Protein AF-V9IK84-F1 (afdb_monomer)

Foldseek 3Di:
DLLCPPVPPDPDNLLVVLSLALVLLLVLLLLLQDFFCVQDPCPVSVCLVPDSVNSVVSNVVRDSQADDQDSCSSPHQAHFDWWAAKDWDWDADPVQDIDTDIDGLIDDLAVVDADPVPRDGHHVQVSRAFDQPDADPVRRGHRPSRHDDPPTGHRFCWDFDWDADPVRGTFKGKFKGATVLGNSLRVQLCSCVVPVVDPSQCSQADWDWDDSNPPQAIETEPPHDPVSVVSCVSNPGHYDYDDDLHMWMWMWGADPNDIDTDTHPSDDDDDDDD

Radius of gyration: 19.02 Å; Cα contacts (8 Å, |Δi|>4): 518; chains: 1; bounding box: 49×42×52 Å

InterPro domains:
  IPR000101 Gamma-glutamyltranspeptidase [PTHR11686] (2-274)
  IPR029055 Nucleophile aminohydrolases, N-terminal [SSF56235] (12-274)
  IPR043137 Gamma-glutamyltranspeptidase, small subunit, C-terminal domain [G3DSA:3.60.20.40] (80-274)
  IPR043138 Gamma-glutamyltranspeptidase, large subunit [G3DSA:1.10.246.130] (1-77)
  IPR055262 Gamma-glutamyltranspeptidase, conserved site [PS00462] (86-110)

Sequence (274 aa):
MNVLNGIIPNKDNKITWQNIIETFKWAYAKRTKLADPDFTNITQVFNNLTSVDYANMIRKKIKINETSNDPTYYGAITVPPDDSGTSHVSVLAPDGSAVSVTSTINQVFGAMIRSESTGIIFNDEMDDFSSPNITNAFGVPPSPANFIKPGKRPLSSMSPTIVVDEDEHVRLVIGAAGGTKITTSIATAMILNLWSGYDIKQAVDVPRIHHQLLPMIVQYEQGFSTDILNYLSNIGHNITAYTGIGSAITAISKQNGQIFASSDFRREGKTAGF

Solvent-accessible surface area (backbone atoms only — not comparable to full-atom values): 15322 Å² total; per-residue (Å²): 108,72,60,46,63,91,62,52,71,36,96,50,62,56,53,33,52,46,53,52,48,52,47,33,27,44,48,38,25,49,53,30,64,47,44,39,66,94,83,35,91,41,63,69,60,51,53,43,72,74,30,68,68,48,22,51,56,50,47,76,67,62,55,87,73,47,61,82,84,52,58,56,82,50,59,26,78,39,36,60,54,81,52,42,36,49,43,47,50,51,48,76,46,97,91,59,54,71,45,48,47,61,52,66,35,23,43,86,64,24,58,74,42,61,43,87,88,79,62,50,69,38,52,38,52,76,61,28,28,17,45,95,88,51,56,49,102,81,74,42,40,34,14,75,61,30,45,80,54,93,93,60,60,57,57,75,46,78,56,53,36,76,42,57,50,97,86,66,46,68,35,34,28,32,24,32,13,33,18,61,46,17,53,54,50,49,50,51,26,47,46,31,33,76,56,61,76,34,53,60,53,58,28,58,65,52,59,52,72,44,42,64,41,72,67,70,40,41,36,29,34,80,85,45,60,62,73,45,52,52,50,45,43,74,25,61,46,45,75,43,81,54,89,72,82,62,51,33,45,25,33,36,34,46,56,97,93,41,79,48,71,33,47,27,84,77,42,96,71,76,74,86,87,133

Structure (mmCIF, N/CA/C/O backbone):
data_AF-V9IK84-F1
#
_entry.id   AF-V9IK84-F1
#
loop_
_atom_site.group_PDB
_atom_site.id
_atom_site.type_symbol
_atom_site.label_atom_id
_atom_site.label_alt_id
_atom_site.label_comp_id
_atom_site.label_asym_id
_atom_site.label_entity_id
_atom_site.label_seq_id
_atom_site.pdbx_PDB_ins_code
_atom_site.Cartn_x
_atom_site.Cartn_y
_atom_site.Cartn_z
_atom_site.occupancy
_atom_site.B_iso_or_equiv
_atom_site.auth_seq_id
_atom_site.auth_comp_id
_atom_site.auth_asym_id
_atom_site.auth_atom_id
_atom_site.pdbx_PDB_model_num
ATOM 1 N N . MET A 1 1 ? 3.696 -1.862 8.917 1.00 93.62 1 MET A N 1
ATOM 2 C CA . MET A 1 1 ? 3.280 -2.244 10.286 1.00 93.62 1 MET A CA 1
ATOM 3 C C . MET A 1 1 ? 4.469 -2.553 11.195 1.00 93.62 1 MET A C 1
ATOM 5 O O . MET A 1 1 ? 4.698 -1.762 12.096 1.00 93.62 1 MET A O 1
ATOM 9 N N . ASN A 1 2 ? 5.286 -3.589 10.945 1.00 95.06 2 ASN A N 1
ATOM 10 C CA . ASN A 1 2 ? 6.400 -3.979 11.840 1.00 95.06 2 ASN A CA 1
ATOM 11 C C . ASN A 1 2 ? 7.323 -2.825 12.268 1.00 95.06 2 ASN A C 1
ATOM 13 O O . ASN A 1 2 ? 7.548 -2.636 13.456 1.00 95.06 2 ASN A O 1
ATOM 17 N N . VAL A 1 3 ? 7.802 -1.994 11.336 1.00 97.38 3 VAL A N 1
ATOM 18 C CA . VAL A 1 3 ? 8.669 -0.837 11.653 1.00 97.38 3 VAL A CA 1
ATOM 19 C C . VAL A 1 3 ? 7.982 0.186 12.567 1.00 97.38 3 VAL A C 1
ATOM 21 O O . VAL A 1 3 ? 8.646 0.798 13.391 1.00 97.38 3 VAL A O 1
ATOM 24 N N . LEU A 1 4 ? 6.662 0.330 12.490 1.00 96.94 4 LEU A N 1
ATOM 25 C CA . LEU A 1 4 ? 5.906 1.361 13.207 1.00 96.94 4 LEU A CA 1
ATOM 26 C C . LEU A 1 4 ? 5.339 0.892 14.554 1.00 96.94 4 LEU A C 1
ATOM 28 O O . LEU A 1 4 ? 4.936 1.719 15.371 1.00 96.94 4 LEU A O 1
ATOM 32 N N . ASN A 1 5 ? 5.319 -0.420 14.798 1.00 94.56 5 ASN A N 1
ATOM 33 C CA . ASN A 1 5 ? 4.764 -0.987 16.022 1.00 94.56 5 ASN A CA 1
ATOM 34 C C . ASN A 1 5 ? 5.499 -0.468 17.275 1.00 94.56 5 ASN A C 1
ATOM 36 O O . ASN A 1 5 ? 6.724 -0.570 17.360 1.00 94.56 5 ASN A O 1
ATOM 40 N N . GLY A 1 6 ? 4.759 0.066 18.247 1.00 92.12 6 GLY A N 1
ATOM 41 C CA . GLY A 1 6 ? 5.308 0.598 19.500 1.00 92.12 6 GLY A CA 1
ATOM 42 C C . GLY A 1 6 ? 5.923 2.002 19.413 1.00 92.12 6 GLY A C 1
ATOM 43 O O . GLY A 1 6 ? 6.379 2.513 20.431 1.00 92.12 6 GLY A O 1
ATOM 44 N N . ILE A 1 7 ? 5.933 2.640 18.236 1.00 93.81 7 ILE A N 1
ATOM 45 C CA . ILE A 1 7 ? 6.367 4.044 18.070 1.00 93.81 7 ILE A CA 1
ATOM 46 C C . ILE A 1 7 ? 5.250 4.967 17.556 1.00 93.81 7 ILE A C 1
ATOM 48 O O . ILE A 1 7 ? 5.443 6.183 17.478 1.00 93.81 7 ILE A O 1
ATOM 52 N N . ILE A 1 8 ? 4.092 4.393 17.214 1.00 94.31 8 ILE A N 1
ATOM 53 C CA . ILE A 1 8 ? 2.872 5.082 16.788 1.00 94.31 8 ILE A CA 1
ATOM 54 C C . ILE A 1 8 ? 1.683 4.554 17.614 1.00 94.31 8 ILE A C 1
ATOM 56 O O . ILE A 1 8 ? 1.620 3.343 17.835 1.00 94.31 8 ILE A O 1
ATOM 60 N N . PRO A 1 9 ? 0.737 5.422 18.024 1.00 91.88 9 PRO A N 1
ATOM 61 C CA . PRO A 1 9 ? 0.756 6.877 17.851 1.00 91.88 9 PRO A CA 1
ATOM 62 C C . PRO A 1 9 ? 1.821 7.543 18.730 1.00 91.88 9 PRO A C 1
ATOM 64 O O . PRO A 1 9 ? 2.038 7.165 19.879 1.00 91.88 9 PRO A O 1
ATOM 67 N N . ASN A 1 10 ? 2.502 8.549 18.181 1.00 94.06 10 ASN A N 1
ATOM 68 C CA . ASN A 1 10 ? 3.373 9.421 18.960 1.00 94.06 10 ASN A CA 1
ATOM 69 C C . ASN A 1 10 ? 2.554 10.586 19.540 1.00 94.06 10 ASN A C 1
ATOM 71 O O . ASN A 1 10 ? 1.591 11.034 18.917 1.00 94.06 10 ASN A O 1
ATOM 75 N N . LYS A 1 11 ? 2.958 11.104 20.711 1.00 92.56 11 LYS A N 1
ATOM 76 C CA . LYS A 1 11 ? 2.348 12.301 21.318 1.00 92.56 11 LYS A CA 1
ATOM 77 C C . LYS A 1 11 ? 2.416 13.511 20.385 1.00 92.56 11 LYS A C 1
ATOM 79 O O . LYS A 1 11 ? 1.495 14.320 20.381 1.00 92.56 11 LYS A O 1
ATOM 84 N N . ASP A 1 12 ? 3.491 13.622 19.606 1.00 95.50 12 ASP A N 1
ATOM 85 C CA . ASP A 1 12 ? 3.591 14.600 18.531 1.00 95.50 12 ASP A CA 1
ATOM 86 C C . ASP A 1 12 ? 3.156 13.968 17.203 1.00 95.50 12 ASP A C 1
ATOM 88 O O . ASP A 1 12 ? 3.835 13.105 16.634 1.00 95.50 12 ASP A O 1
ATOM 92 N N . ASN A 1 13 ? 2.022 14.432 16.680 1.00 94.25 13 ASN A N 1
ATOM 93 C CA . ASN A 1 13 ? 1.477 13.950 15.416 1.00 94.25 13 ASN A CA 1
ATOM 94 C C . ASN A 1 13 ? 2.438 14.194 14.234 1.00 94.25 13 ASN A C 1
ATOM 96 O O . ASN A 1 13 ? 2.453 13.418 13.282 1.00 94.25 13 ASN A O 1
ATOM 100 N N . LYS A 1 14 ? 3.297 15.220 14.301 1.00 97.44 14 LYS A N 1
ATOM 101 C CA . LYS A 1 14 ? 4.323 15.487 13.279 1.00 97.44 14 LYS A CA 1
ATOM 102 C C . LYS A 1 14 ? 5.323 14.334 13.182 1.00 97.44 14 LYS A C 1
ATOM 104 O O . LYS A 1 14 ? 5.623 13.863 12.085 1.00 97.44 14 LYS A O 1
ATOM 109 N N . ILE A 1 15 ? 5.759 13.813 14.331 1.00 97.25 15 ILE A N 1
ATOM 110 C CA . ILE A 1 15 ? 6.659 12.655 14.414 1.00 97.25 15 ILE A CA 1
ATOM 111 C C . ILE A 1 15 ? 5.956 11.385 13.917 1.00 97.25 15 ILE A C 1
ATOM 113 O O . ILE A 1 15 ? 6.573 10.580 13.219 1.00 97.25 15 ILE A O 1
ATOM 117 N N . THR A 1 16 ? 4.663 11.212 14.221 1.00 96.69 16 THR A N 1
ATOM 118 C CA . THR A 1 16 ? 3.859 10.098 13.687 1.00 96.69 16 THR A CA 1
ATOM 119 C C . THR A 1 16 ? 3.923 10.058 12.158 1.00 96.69 16 THR A C 1
ATOM 121 O O . THR A 1 16 ? 4.304 9.035 11.587 1.00 96.69 16 THR A O 1
ATOM 124 N N . TRP A 1 17 ? 3.625 11.172 11.486 1.00 97.56 17 TRP A N 1
ATOM 125 C CA . TRP A 1 17 ? 3.626 11.224 10.021 1.00 97.56 17 TRP A CA 1
ATOM 126 C C . TRP A 1 17 ? 5.021 11.125 9.406 1.00 97.56 17 TRP A C 1
ATOM 128 O O . TRP A 1 17 ? 5.174 10.453 8.386 1.00 97.56 17 TRP A O 1
ATOM 138 N N . GLN A 1 18 ? 6.047 11.694 10.045 1.00 98.06 18 GLN A N 1
ATOM 139 C CA . GLN A 1 18 ? 7.434 11.499 9.617 1.00 98.06 18 GLN A CA 1
ATOM 140 C C . GLN A 1 18 ? 7.829 10.019 9.631 1.00 98.06 18 GLN A C 1
ATOM 142 O O . GLN A 1 18 ? 8.351 9.501 8.643 1.00 98.06 18 GLN A O 1
ATOM 147 N N . ASN A 1 19 ? 7.526 9.309 10.721 1.00 98.06 19 ASN A N 1
ATOM 148 C CA . ASN A 1 19 ? 7.814 7.880 10.827 1.00 98.06 19 ASN A CA 1
ATOM 149 C C . ASN A 1 19 ? 7.062 7.063 9.769 1.00 98.06 19 ASN A C 1
ATOM 151 O O . ASN A 1 19 ? 7.641 6.136 9.196 1.00 98.06 19 ASN A O 1
ATOM 155 N N . ILE A 1 20 ? 5.796 7.398 9.488 1.00 98.00 20 ILE A N 1
ATOM 156 C CA . ILE A 1 20 ? 4.996 6.742 8.439 1.00 98.00 20 ILE A CA 1
ATOM 157 C C . ILE A 1 20 ? 5.656 6.925 7.068 1.00 98.00 20 ILE A C 1
ATOM 159 O O . ILE A 1 20 ? 5.908 5.936 6.379 1.00 98.00 20 ILE A O 1
ATOM 163 N N . ILE A 1 21 ? 5.989 8.163 6.693 1.00 98.25 21 ILE A N 1
ATOM 164 C CA . ILE A 1 21 ? 6.567 8.484 5.380 1.00 98.25 21 ILE A CA 1
ATOM 165 C C . ILE A 1 21 ? 7.936 7.825 5.200 1.00 98.25 21 ILE A C 1
ATOM 167 O O . ILE A 1 21 ? 8.177 7.181 4.178 1.00 98.25 21 ILE A O 1
ATOM 171 N N . GLU A 1 22 ? 8.822 7.923 6.192 1.00 98.25 22 GLU A N 1
ATOM 172 C CA . GLU A 1 22 ? 10.130 7.265 6.126 1.00 98.25 22 GLU A CA 1
ATOM 173 C C . GLU A 1 22 ? 9.986 5.742 6.054 1.00 98.25 22 GLU A C 1
ATOM 175 O O . GLU A 1 22 ? 10.683 5.082 5.282 1.00 98.25 22 GLU A O 1
ATOM 180 N N . THR A 1 23 ? 9.032 5.165 6.789 1.00 98.00 23 THR A N 1
ATOM 181 C CA . THR A 1 23 ? 8.742 3.730 6.694 1.00 98.00 23 THR A CA 1
ATOM 182 C C . THR A 1 23 ? 8.274 3.340 5.295 1.00 98.00 23 THR A C 1
ATOM 184 O O . THR A 1 23 ? 8.693 2.296 4.796 1.00 98.00 23 THR A O 1
ATOM 187 N N . PHE A 1 24 ? 7.448 4.158 4.635 1.00 98.00 24 PHE A N 1
ATOM 188 C CA . PHE A 1 24 ? 7.048 3.900 3.252 1.00 98.00 24 PHE A CA 1
ATOM 189 C C . PHE A 1 24 ? 8.252 3.889 2.309 1.00 98.00 24 PHE A C 1
ATOM 191 O O . PHE A 1 24 ? 8.381 2.950 1.527 1.00 98.00 24 PHE A O 1
ATOM 198 N N . LYS A 1 25 ? 9.193 4.834 2.437 1.00 97.75 25 LYS A N 1
ATOM 199 C CA . LYS A 1 25 ? 10.446 4.830 1.654 1.00 97.75 25 LYS A CA 1
ATOM 200 C C . LYS A 1 25 ? 11.230 3.528 1.834 1.00 97.75 25 LYS A C 1
ATOM 202 O O . LYS A 1 25 ? 11.585 2.879 0.850 1.00 97.75 25 LYS A O 1
ATOM 207 N N . TRP A 1 26 ? 11.438 3.101 3.082 1.00 97.12 26 TRP A N 1
ATOM 208 C CA . TRP A 1 26 ? 12.119 1.838 3.393 1.00 97.12 26 TRP A CA 1
ATOM 209 C C . TRP A 1 26 ? 11.382 0.613 2.841 1.00 97.12 26 TRP A C 1
ATOM 211 O O . TRP A 1 26 ? 12.022 -0.296 2.312 1.00 97.12 26 TRP A O 1
ATOM 221 N N . ALA A 1 27 ? 10.051 0.582 2.937 1.00 95.88 27 ALA A N 1
ATOM 222 C CA . ALA A 1 27 ? 9.237 -0.515 2.424 1.00 95.88 27 ALA A CA 1
ATOM 223 C C . ALA A 1 27 ? 9.294 -0.593 0.890 1.00 95.88 27 ALA A C 1
ATOM 225 O O . ALA A 1 27 ? 9.556 -1.663 0.338 1.00 95.88 27 ALA A O 1
ATOM 226 N N . TYR A 1 28 ? 9.145 0.538 0.197 1.00 94.81 28 TYR A N 1
ATOM 227 C CA . TYR A 1 28 ? 9.224 0.599 -1.263 1.00 94.81 28 TYR A CA 1
ATOM 228 C C . TYR A 1 28 ? 10.608 0.241 -1.791 1.00 94.81 28 TYR A C 1
ATOM 230 O O . TYR A 1 28 ? 10.703 -0.430 -2.814 1.00 94.81 28 TYR A O 1
ATOM 238 N N . ALA A 1 29 ? 11.676 0.558 -1.054 1.00 94.44 29 ALA A N 1
ATOM 239 C CA . ALA A 1 29 ? 13.017 0.100 -1.407 1.00 94.44 29 ALA A CA 1
ATOM 240 C C . ALA A 1 29 ? 13.167 -1.429 -1.360 1.00 94.44 29 ALA A C 1
ATOM 242 O O . ALA A 1 29 ? 14.022 -1.986 -2.046 1.00 94.44 29 ALA A O 1
ATOM 243 N N . LYS A 1 30 ? 12.358 -2.130 -0.552 1.00 93.44 30 LYS A N 1
ATOM 244 C CA . LYS A 1 30 ? 12.306 -3.602 -0.539 1.00 93.44 30 LYS A CA 1
ATOM 245 C C . LYS A 1 30 ? 11.318 -4.166 -1.547 1.00 93.44 30 LYS A C 1
ATOM 247 O O . LYS A 1 30 ? 11.595 -5.246 -2.063 1.00 93.44 30 LYS A O 1
ATOM 252 N N . ARG A 1 31 ? 10.245 -3.436 -1.885 1.00 92.00 31 ARG A N 1
ATOM 253 C CA . ARG A 1 31 ? 9.302 -3.809 -2.957 1.00 92.00 31 ARG A CA 1
ATOM 254 C C . ARG A 1 31 ? 10.037 -4.115 -4.260 1.00 92.00 31 ARG A C 1
ATOM 256 O O . ARG A 1 31 ? 9.693 -5.073 -4.935 1.00 92.00 31 ARG A O 1
ATOM 263 N N . THR A 1 32 ? 11.109 -3.382 -4.558 1.00 89.75 32 THR A N 1
ATOM 264 C CA . THR A 1 32 ? 11.942 -3.589 -5.756 1.00 89.75 32 THR A CA 1
ATOM 265 C C . THR A 1 32 ? 12.566 -4.988 -5.842 1.00 89.75 32 THR A C 1
ATOM 267 O O . THR A 1 32 ? 12.951 -5.411 -6.927 1.00 89.75 32 THR A O 1
ATOM 270 N N . LYS A 1 33 ? 12.663 -5.715 -4.721 1.00 90.94 33 LYS A N 1
ATOM 271 C CA . LYS A 1 33 ? 13.223 -7.071 -4.629 1.00 90.94 33 LYS A CA 1
ATOM 272 C C . LYS A 1 33 ? 12.158 -8.170 -4.568 1.00 90.94 33 LYS A C 1
ATOM 274 O O . LYS A 1 33 ? 12.520 -9.340 -4.473 1.00 90.94 33 LYS A O 1
ATOM 279 N N . LEU A 1 34 ? 10.875 -7.807 -4.570 1.00 92.00 34 LEU A N 1
ATOM 280 C CA . LEU A 1 34 ? 9.770 -8.758 -4.648 1.00 92.00 34 LEU A CA 1
ATOM 281 C C . LEU A 1 34 ? 9.524 -9.153 -6.107 1.00 92.00 34 LEU A C 1
ATOM 283 O O . LEU A 1 34 ? 9.756 -8.368 -7.025 1.00 92.00 34 LEU A O 1
ATOM 287 N N . ALA A 1 35 ? 9.085 -10.392 -6.302 1.00 93.81 35 ALA A N 1
ATOM 288 C CA . ALA A 1 35 ? 8.835 -11.002 -7.600 1.00 93.81 35 ALA A CA 1
ATOM 289 C C . ALA A 1 35 ? 8.015 -12.286 -7.422 1.00 93.81 35 ALA A C 1
ATOM 291 O O . ALA A 1 35 ? 7.789 -12.725 -6.293 1.00 93.81 35 ALA A O 1
ATOM 292 N N . ASP A 1 36 ? 7.629 -12.908 -8.536 1.00 96.44 36 ASP A N 1
ATOM 293 C CA . ASP A 1 36 ? 7.030 -14.241 -8.540 1.00 96.44 36 ASP A CA 1
ATOM 294 C C . ASP A 1 36 ? 7.962 -15.282 -7.870 1.00 96.44 36 ASP A C 1
ATOM 296 O O . ASP A 1 36 ? 9.065 -15.524 -8.388 1.00 96.44 36 ASP A O 1
ATOM 300 N N . PRO A 1 37 ? 7.548 -15.906 -6.746 1.00 95.38 37 PRO A N 1
ATOM 301 C CA . PRO A 1 37 ? 8.369 -16.871 -6.015 1.00 95.38 37 PRO A CA 1
ATOM 302 C C . PRO A 1 37 ? 8.675 -18.147 -6.809 1.00 95.38 37 PRO A C 1
ATOM 304 O O . PRO A 1 37 ? 9.692 -18.783 -6.538 1.00 95.38 37 PRO A O 1
ATOM 307 N N . ASP A 1 38 ? 7.870 -18.484 -7.823 1.00 96.19 38 ASP A N 1
ATOM 308 C CA . ASP A 1 38 ? 8.101 -19.660 -8.675 1.00 96.19 38 ASP A CA 1
ATOM 309 C C . ASP A 1 38 ? 9.290 -19.441 -9.635 1.00 96.19 38 ASP A C 1
ATOM 311 O O . ASP A 1 38 ? 9.851 -20.387 -10.186 1.00 96.19 38 ASP A O 1
ATOM 315 N N . PHE A 1 39 ? 9.717 -18.183 -9.813 1.00 95.88 39 PHE A N 1
ATOM 316 C CA . PHE A 1 39 ? 10.784 -17.785 -10.738 1.00 95.88 39 PHE A CA 1
ATOM 317 C C . PHE A 1 39 ? 11.955 -17.064 -10.066 1.00 95.88 39 PHE A C 1
ATOM 319 O O . PHE A 1 39 ? 12.989 -16.842 -10.705 1.00 95.88 39 PHE A O 1
ATOM 326 N N . THR A 1 40 ? 11.803 -16.597 -8.828 1.00 93.62 40 THR A N 1
ATOM 327 C CA . THR A 1 40 ? 12.816 -15.816 -8.108 1.00 93.62 40 THR A CA 1
ATOM 328 C C . THR A 1 40 ? 12.760 -16.130 -6.621 1.00 93.62 40 THR A C 1
ATOM 330 O O . THR A 1 40 ? 11.715 -16.021 -5.991 1.00 93.62 40 THR A O 1
ATOM 333 N N . ASN A 1 41 ? 13.904 -16.483 -6.030 1.00 94.38 41 ASN A N 1
ATOM 334 C CA . ASN A 1 41 ? 13.975 -16.748 -4.597 1.00 94.38 41 ASN A CA 1
ATOM 335 C C . ASN A 1 41 ? 13.832 -15.440 -3.800 1.00 94.38 41 ASN A C 1
ATOM 337 O O . ASN A 1 41 ? 14.748 -14.616 -3.767 1.00 94.38 41 ASN A O 1
ATOM 341 N N . ILE A 1 42 ? 12.690 -15.284 -3.130 1.00 93.75 42 ILE A N 1
ATOM 342 C CA . ILE A 1 42 ? 12.370 -14.132 -2.276 1.00 93.75 42 ILE A CA 1
ATOM 343 C C . ILE A 1 42 ? 12.451 -14.447 -0.774 1.00 93.75 42 ILE A C 1
ATOM 345 O O . ILE A 1 42 ? 12.135 -13.582 0.043 1.00 93.75 42 ILE A O 1
ATOM 349 N N . THR A 1 43 ? 12.894 -15.646 -0.377 1.00 94.75 43 THR A N 1
ATOM 350 C CA . THR A 1 43 ? 12.866 -16.114 1.022 1.00 94.75 43 THR A CA 1
ATOM 351 C C . THR A 1 43 ? 13.597 -15.163 1.965 1.00 94.75 43 THR A C 1
ATOM 353 O O . THR A 1 43 ? 13.077 -14.814 3.020 1.00 94.75 43 THR A O 1
ATOM 356 N N . GLN A 1 44 ? 14.779 -14.673 1.582 1.00 93.50 44 GLN A N 1
ATOM 357 C CA . GLN A 1 44 ? 15.525 -13.732 2.421 1.00 93.50 44 GLN A CA 1
ATOM 358 C C . GLN A 1 44 ? 14.814 -12.376 2.548 1.00 93.50 44 GLN A C 1
ATOM 360 O O . GLN A 1 44 ? 14.836 -11.763 3.615 1.00 93.50 44 GLN A O 1
ATOM 365 N N . VAL A 1 45 ? 14.180 -11.894 1.472 1.00 92.25 45 VAL A N 1
ATOM 366 C CA . VAL A 1 45 ? 13.405 -10.644 1.500 1.00 92.25 45 VAL A CA 1
ATOM 367 C C . VAL A 1 45 ? 12.212 -10.809 2.436 1.00 92.25 45 VAL A C 1
ATOM 369 O O . VAL A 1 45 ? 12.002 -9.957 3.294 1.00 92.25 45 VAL A O 1
ATOM 372 N N . PHE A 1 46 ? 11.498 -11.930 2.328 1.00 92.44 46 PHE A N 1
ATOM 373 C CA . PHE A 1 46 ? 10.368 -12.260 3.189 1.00 92.44 46 PHE A CA 1
ATOM 374 C C . PHE A 1 46 ? 10.775 -12.343 4.665 1.00 92.44 46 PHE A C 1
ATOM 376 O O . PHE A 1 46 ? 10.215 -11.617 5.482 1.00 92.44 46 PHE A O 1
ATOM 383 N N . ASN A 1 47 ? 11.812 -13.124 4.991 1.00 95.00 47 ASN A N 1
ATOM 384 C CA . ASN A 1 47 ? 12.321 -13.271 6.360 1.00 95.00 47 ASN A CA 1
ATOM 385 C C . ASN A 1 47 ? 12.747 -11.930 6.972 1.00 95.00 47 ASN A C 1
ATOM 387 O O . ASN A 1 47 ? 12.529 -11.684 8.155 1.00 95.00 47 ASN A O 1
ATOM 391 N N . ASN A 1 48 ? 13.339 -11.040 6.171 1.00 93.94 48 ASN A N 1
ATOM 392 C CA . ASN A 1 48 ? 13.669 -9.695 6.629 1.00 93.94 48 ASN A CA 1
ATOM 393 C C . ASN A 1 48 ? 12.401 -8.873 6.899 1.00 93.94 48 ASN A C 1
ATOM 395 O O . ASN A 1 48 ? 12.282 -8.269 7.958 1.00 93.94 48 ASN A O 1
ATOM 399 N N . LEU A 1 49 ? 11.436 -8.849 5.975 1.00 92.50 49 LEU A N 1
ATOM 400 C CA . LEU A 1 49 ? 10.212 -8.049 6.123 1.00 92.50 49 LEU A CA 1
ATOM 401 C C . LEU A 1 49 ? 9.347 -8.486 7.321 1.00 92.50 49 LEU A C 1
ATOM 403 O O . LEU A 1 49 ? 8.685 -7.643 7.935 1.00 92.50 49 LEU A O 1
ATOM 407 N N . THR A 1 50 ? 9.384 -9.768 7.686 1.00 93.00 50 THR A N 1
ATOM 408 C CA . THR A 1 50 ? 8.654 -10.321 8.838 1.00 93.00 50 THR A CA 1
ATOM 409 C C . THR A 1 50 ? 9.453 -10.303 10.147 1.00 93.00 50 THR A C 1
ATOM 411 O O . THR A 1 50 ? 8.872 -10.508 11.209 1.00 93.00 50 THR A O 1
ATOM 414 N N . SER A 1 51 ? 10.754 -9.993 10.113 1.00 95.94 51 SER A N 1
ATOM 415 C CA . SER A 1 51 ? 11.621 -9.978 11.297 1.00 95.94 51 SER A CA 1
ATOM 416 C C . SER A 1 51 ? 11.487 -8.700 12.133 1.00 95.94 51 SER A C 1
ATOM 418 O O . SER A 1 51 ? 11.589 -7.573 11.635 1.00 95.94 51 SER A O 1
ATOM 420 N N . VAL A 1 52 ? 11.349 -8.882 13.451 1.00 95.75 52 VAL A N 1
ATOM 421 C CA . VAL A 1 52 ? 11.370 -7.792 14.441 1.00 95.75 52 VAL A CA 1
ATOM 422 C C . VAL A 1 52 ? 12.742 -7.113 14.489 1.00 95.75 52 VAL A C 1
ATOM 424 O O . VAL A 1 52 ? 12.816 -5.884 14.543 1.00 95.75 52 VAL A O 1
ATOM 427 N N . ASP A 1 53 ? 13.833 -7.875 14.402 1.00 96.88 53 ASP A N 1
ATOM 428 C CA . ASP A 1 53 ? 15.195 -7.327 14.417 1.00 96.88 53 ASP A CA 1
ATOM 429 C C . ASP A 1 53 ? 15.472 -6.469 13.187 1.00 96.88 53 ASP A C 1
ATOM 431 O O . ASP A 1 53 ? 16.049 -5.381 13.288 1.00 96.88 53 ASP A O 1
ATOM 435 N N . TYR A 1 54 ? 14.994 -6.911 12.024 1.00 96.50 54 TYR A N 1
ATOM 436 C CA . TYR A 1 54 ? 15.095 -6.132 10.799 1.00 96.50 54 TYR A CA 1
ATOM 437 C C . TYR A 1 54 ? 14.292 -4.830 10.889 1.00 96.50 54 TYR A C 1
ATOM 439 O O . TYR A 1 54 ? 14.789 -3.758 10.530 1.00 96.50 54 TYR A O 1
ATOM 447 N N . ALA A 1 55 ? 13.076 -4.893 11.439 1.00 97.44 55 ALA A N 1
ATOM 448 C CA . ALA A 1 55 ? 12.269 -3.708 11.698 1.00 97.44 55 ALA A CA 1
ATOM 449 C C . ALA A 1 55 ? 12.971 -2.740 12.668 1.00 97.44 55 ALA A C 1
ATOM 451 O O . ALA A 1 55 ? 13.016 -1.538 12.405 1.00 97.44 55 ALA A O 1
ATOM 452 N N . ASN A 1 56 ? 13.591 -3.248 13.738 1.00 97.06 56 ASN A N 1
ATOM 453 C CA . ASN A 1 56 ? 14.377 -2.457 14.687 1.00 97.06 56 ASN A CA 1
ATOM 454 C C . ASN A 1 56 ? 15.603 -1.803 14.040 1.00 97.06 56 ASN A C 1
ATOM 456 O O . ASN A 1 56 ? 15.914 -0.647 14.333 1.00 97.06 56 ASN A O 1
ATOM 460 N N . MET A 1 57 ? 16.289 -2.510 13.140 1.00 96.81 57 MET A N 1
ATOM 461 C CA . MET A 1 57 ? 17.391 -1.946 12.363 1.00 96.81 57 MET A CA 1
ATOM 462 C C . MET A 1 57 ? 16.917 -0.767 11.502 1.00 96.81 57 MET A C 1
ATOM 464 O O . MET A 1 57 ? 17.598 0.257 11.453 1.00 96.81 57 MET A O 1
ATOM 468 N N . ILE A 1 58 ? 15.752 -0.881 10.855 1.00 97.19 58 ILE A N 1
ATOM 469 C CA . ILE A 1 58 ? 15.163 0.218 10.075 1.00 97.19 58 ILE A CA 1
ATOM 470 C C . ILE A 1 58 ? 14.783 1.390 10.986 1.00 97.19 58 ILE A C 1
ATOM 472 O O . ILE A 1 58 ? 15.156 2.520 10.683 1.00 97.19 58 ILE A O 1
ATOM 476 N N . ARG A 1 59 ? 14.121 1.146 12.127 1.00 97.12 59 ARG A N 1
ATOM 477 C CA . ARG A 1 59 ? 13.749 2.204 13.090 1.00 97.12 59 ARG A CA 1
ATOM 478 C C . ARG A 1 59 ? 14.943 3.063 13.495 1.00 97.12 59 ARG A C 1
ATOM 480 O O . ARG A 1 59 ? 14.831 4.279 13.517 1.00 97.12 59 ARG A O 1
ATOM 487 N N . LYS A 1 60 ? 16.102 2.444 13.752 1.00 96.94 60 LYS A N 1
ATOM 488 C CA . LYS A 1 60 ? 17.345 3.153 14.110 1.00 96.94 60 LYS A CA 1
ATOM 489 C C . LYS A 1 60 ? 17.888 4.055 12.995 1.00 96.94 60 LYS A C 1
ATOM 491 O O . LYS A 1 60 ? 18.704 4.926 13.273 1.00 96.94 60 LYS A O 1
ATOM 496 N N . LYS A 1 61 ? 17.489 3.825 11.741 1.00 96.88 61 LYS A N 1
ATOM 497 C CA . LYS A 1 61 ? 17.879 4.648 10.588 1.00 96.88 61 LYS A CA 1
ATOM 498 C C . LYS A 1 61 ? 16.895 5.785 10.321 1.00 96.88 61 LYS A C 1
ATOM 500 O O . LYS A 1 61 ? 17.291 6.770 9.712 1.00 96.88 61 LYS A O 1
ATOM 505 N N . ILE A 1 62 ? 15.643 5.666 10.763 1.00 97.12 62 ILE A N 1
ATOM 506 C CA . ILE A 1 62 ? 14.647 6.727 10.610 1.00 97.12 62 ILE A CA 1
ATOM 507 C C . ILE A 1 62 ? 15.025 7.894 11.523 1.00 97.12 62 ILE A C 1
ATOM 509 O O . ILE A 1 62 ? 15.184 7.733 12.732 1.00 97.12 62 ILE A O 1
ATOM 513 N N . LYS A 1 63 ? 15.164 9.078 10.928 1.00 96.44 63 LYS A N 1
ATOM 514 C CA . LYS A 1 63 ? 15.460 10.321 11.639 1.00 96.44 63 LYS A CA 1
ATOM 515 C C . LYS A 1 63 ? 14.200 11.169 11.704 1.00 96.44 63 LYS A C 1
ATOM 517 O O . LYS A 1 63 ? 13.485 11.316 10.716 1.00 96.44 63 LYS A O 1
ATOM 522 N N . ILE A 1 64 ? 13.917 11.725 12.880 1.00 96.31 64 ILE A N 1
ATOM 523 C CA . ILE A 1 64 ? 12.702 12.523 13.088 1.00 96.31 64 ILE A CA 1
ATOM 524 C C . ILE A 1 64 ? 12.823 13.937 12.509 1.00 96.31 64 ILE A C 1
ATOM 526 O O . ILE A 1 64 ? 11.818 14.570 12.246 1.00 96.31 64 ILE A O 1
ATOM 530 N N . ASN A 1 65 ? 14.033 14.456 12.320 1.00 96.94 65 ASN A N 1
ATOM 531 C CA . ASN A 1 65 ? 14.284 15.856 11.969 1.00 96.94 65 ASN A CA 1
ATOM 532 C C . ASN A 1 65 ? 14.954 16.044 10.602 1.00 96.94 65 ASN A C 1
ATOM 534 O O . ASN A 1 65 ? 15.332 17.164 10.273 1.00 96.94 65 ASN A O 1
ATOM 538 N N . GLU A 1 66 ? 15.105 14.976 9.822 1.00 97.62 66 GLU A N 1
ATOM 539 C CA . GLU A 1 66 ? 15.610 15.045 8.453 1.00 97.62 66 GLU A CA 1
ATOM 540 C C . GLU A 1 66 ? 15.138 13.848 7.622 1.00 97.62 66 GLU A C 1
ATOM 542 O O . GLU A 1 66 ? 14.696 12.828 8.159 1.00 97.62 66 GLU A O 1
ATOM 547 N N . THR A 1 67 ? 15.270 13.960 6.304 1.00 98.12 67 THR A N 1
ATOM 548 C CA . THR A 1 67 ? 15.054 12.868 5.354 1.00 98.12 67 THR A CA 1
ATOM 549 C C . THR A 1 67 ? 16.196 12.798 4.343 1.00 98.12 67 THR A C 1
ATOM 551 O O . THR A 1 67 ? 16.837 13.805 4.042 1.00 98.12 67 THR A O 1
ATOM 554 N N . SER A 1 68 ? 16.455 11.607 3.802 1.00 96.69 68 SER A N 1
ATOM 555 C CA . SER A 1 68 ? 17.345 11.466 2.651 1.00 96.69 68 SER A CA 1
ATOM 556 C C . SER A 1 68 ? 16.556 11.705 1.368 1.00 96.69 68 SER A C 1
ATOM 558 O O . SER A 1 68 ? 15.462 11.166 1.207 1.00 96.69 68 SER A O 1
ATOM 560 N N . ASN A 1 69 ? 17.142 12.451 0.430 1.00 93.81 69 ASN A N 1
ATOM 561 C CA . ASN A 1 69 ? 16.648 12.586 -0.946 1.00 93.81 69 ASN A CA 1
ATOM 562 C C . ASN A 1 69 ? 17.367 11.638 -1.928 1.00 93.81 69 ASN A C 1
ATOM 564 O O . ASN A 1 69 ? 17.135 11.696 -3.131 1.00 93.81 69 ASN A O 1
ATOM 568 N N . ASP A 1 70 ? 18.223 10.751 -1.416 1.00 93.00 70 ASP A N 1
ATOM 569 C CA . ASP A 1 70 ? 18.897 9.708 -2.186 1.00 93.00 70 ASP A CA 1
ATOM 570 C C . ASP A 1 70 ? 18.173 8.357 -1.995 1.00 93.00 70 ASP A C 1
ATOM 572 O O . ASP A 1 70 ? 18.155 7.835 -0.872 1.00 93.00 70 ASP A O 1
ATOM 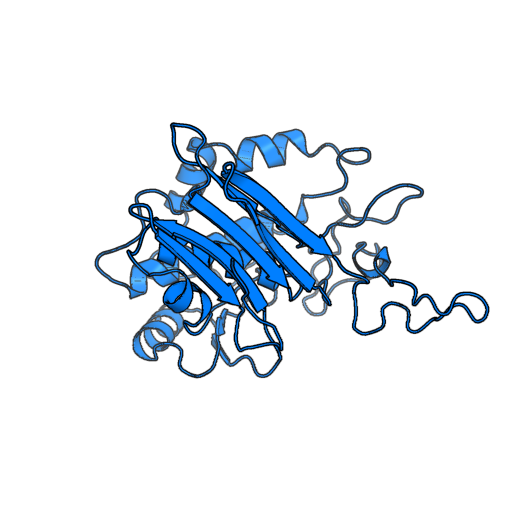576 N N . PRO A 1 71 ? 17.587 7.750 -3.048 1.00 91.12 71 PRO A N 1
ATOM 577 C CA . PRO A 1 71 ? 16.914 6.453 -2.949 1.00 91.12 71 PRO A CA 1
ATOM 578 C C . PRO A 1 71 ? 17.860 5.303 -2.555 1.00 91.12 71 PRO A C 1
ATOM 580 O O . PRO A 1 71 ? 17.414 4.316 -1.956 1.00 91.12 71 PRO A O 1
ATOM 583 N N . THR A 1 72 ? 19.166 5.423 -2.823 1.00 91.56 72 THR A N 1
ATOM 584 C CA . THR A 1 72 ? 20.156 4.390 -2.477 1.00 91.56 72 THR A CA 1
ATOM 585 C C . THR A 1 72 ? 20.366 4.277 -0.968 1.00 91.56 72 THR A C 1
ATOM 587 O O . THR A 1 72 ? 20.611 3.175 -0.470 1.00 91.56 72 THR A O 1
ATOM 590 N N . TYR A 1 73 ? 20.137 5.360 -0.213 1.00 94.44 73 TYR A N 1
ATOM 591 C CA . TYR A 1 73 ? 20.123 5.352 1.254 1.00 94.44 73 TYR A CA 1
ATOM 592 C C . TYR A 1 73 ? 19.125 4.326 1.816 1.00 94.44 73 TYR A C 1
ATOM 594 O O . TYR A 1 73 ? 19.430 3.608 2.771 1.00 94.44 73 TYR A O 1
ATOM 602 N N . TYR A 1 74 ? 17.956 4.208 1.180 1.00 94.75 74 TYR A N 1
ATOM 603 C CA . TYR A 1 74 ? 16.903 3.254 1.545 1.00 94.75 74 TYR A CA 1
ATOM 604 C C . TYR A 1 74 ? 17.183 1.832 1.012 1.00 94.75 74 TYR A C 1
ATOM 606 O O . TYR A 1 74 ? 16.520 0.855 1.379 1.00 94.75 74 TYR A O 1
ATOM 614 N N . GLY A 1 75 ? 18.216 1.686 0.178 1.00 89.44 75 GLY A N 1
ATOM 615 C CA . GLY A 1 75 ? 18.654 0.429 -0.418 1.00 89.44 75 GLY A CA 1
ATOM 616 C C . GLY A 1 75 ? 17.962 0.080 -1.734 1.00 89.44 75 GLY A C 1
ATOM 617 O O . GLY A 1 75 ? 17.967 -1.100 -2.101 1.00 89.44 75 GLY A O 1
ATOM 618 N N . ALA A 1 76 ? 17.362 1.062 -2.417 1.00 83.75 76 ALA A N 1
ATOM 619 C CA . ALA A 1 76 ? 16.858 0.887 -3.772 1.00 83.75 76 ALA A CA 1
ATOM 620 C C . ALA A 1 76 ? 17.944 1.207 -4.795 1.00 83.75 76 ALA A C 1
ATOM 622 O O . ALA A 1 76 ? 18.499 2.301 -4.818 1.00 83.75 76 ALA A O 1
ATOM 623 N N . ILE A 1 77 ? 18.214 0.228 -5.651 1.00 81.69 77 ILE A N 1
ATOM 624 C CA . ILE A 1 77 ? 19.097 0.355 -6.817 1.00 81.69 77 ILE A CA 1
ATOM 625 C C . ILE A 1 77 ? 18.333 0.166 -8.129 1.00 81.69 77 ILE A C 1
ATOM 627 O O . ILE A 1 77 ? 18.883 0.391 -9.198 1.00 81.69 77 ILE A O 1
ATOM 631 N N . THR A 1 78 ? 17.078 -0.270 -8.041 1.00 81.88 78 THR A N 1
ATOM 632 C CA . THR A 1 78 ? 16.180 -0.558 -9.158 1.00 81.88 78 THR A CA 1
ATOM 633 C C . THR A 1 78 ? 14.768 -0.115 -8.800 1.00 81.88 78 THR A C 1
ATOM 635 O O . THR A 1 78 ? 14.478 0.090 -7.620 1.00 81.88 78 THR A O 1
ATOM 638 N N . VAL A 1 79 ? 13.876 -0.012 -9.785 1.00 79.44 79 VAL A N 1
ATOM 639 C CA . VAL A 1 79 ? 12.447 0.253 -9.561 1.00 79.44 79 VAL A CA 1
ATOM 640 C C . VAL A 1 79 ? 11.545 -0.727 -10.319 1.00 79.44 79 VAL A C 1
ATOM 642 O O . VAL A 1 79 ? 11.871 -1.115 -11.443 1.00 79.44 79 VAL A O 1
ATOM 645 N N . PRO A 1 80 ? 10.421 -1.157 -9.721 1.00 70.31 80 PRO A N 1
ATOM 646 C CA . PRO A 1 80 ? 9.316 -1.748 -10.470 1.00 70.31 80 PRO A CA 1
ATOM 647 C C . PRO A 1 80 ? 8.529 -0.656 -11.224 1.00 70.31 80 PRO A C 1
ATOM 649 O O . PRO A 1 80 ? 8.631 0.515 -10.843 1.00 70.31 80 PRO A O 1
ATOM 652 N N . PRO A 1 81 ? 7.757 -1.014 -12.266 1.00 69.25 81 PRO A N 1
ATOM 653 C CA . PRO A 1 81 ? 6.800 -0.091 -12.870 1.00 69.25 81 PRO A CA 1
ATOM 654 C C . PRO A 1 81 ? 5.693 0.302 -11.877 1.00 69.25 81 PRO A C 1
ATOM 656 O O . PRO A 1 81 ? 5.501 -0.347 -10.836 1.00 69.25 81 PRO A O 1
ATOM 659 N N . ASP A 1 82 ? 5.005 1.396 -12.204 1.00 73.69 82 ASP A N 1
ATOM 660 C CA . ASP A 1 82 ? 3.761 1.789 -11.545 1.00 73.69 82 ASP A CA 1
ATOM 661 C C . ASP A 1 82 ? 2.617 0.939 -12.108 1.00 73.69 82 ASP A C 1
ATOM 663 O O . ASP A 1 82 ? 2.505 0.802 -13.321 1.00 73.69 82 ASP A O 1
ATOM 667 N N . ASP A 1 83 ? 1.768 0.416 -11.228 1.00 70.81 83 ASP A N 1
ATOM 668 C CA . ASP A 1 83 ? 0.546 -0.315 -11.580 1.00 70.81 83 ASP A CA 1
ATOM 669 C C . ASP A 1 83 ? -0.690 0.570 -11.337 1.00 70.81 83 ASP A C 1
ATOM 671 O O . ASP A 1 83 ? -0.615 1.580 -10.619 1.00 70.81 83 ASP A O 1
ATOM 675 N N . SER A 1 84 ? -1.843 0.255 -11.942 1.00 76.94 84 SER A N 1
ATOM 676 C CA . SER A 1 84 ? -3.082 1.002 -11.675 1.00 76.94 84 SER A CA 1
ATOM 677 C C . SER A 1 84 ? -4.372 0.178 -11.872 1.00 76.94 84 SER A C 1
ATOM 679 O O . SER A 1 84 ? -4.355 -1.032 -11.706 1.00 76.94 84 SER A O 1
ATOM 681 N N . GLY A 1 85 ? -5.512 0.876 -12.007 1.00 70.44 85 GLY A N 1
ATOM 682 C CA . GLY A 1 85 ? -6.884 0.403 -12.225 1.00 70.44 85 GLY A CA 1
ATOM 683 C C . GLY A 1 85 ? -7.282 -0.867 -11.471 1.00 70.44 85 GLY A C 1
ATOM 684 O O . GLY A 1 85 ? -6.894 -1.993 -11.730 1.00 70.44 85 GLY A O 1
ATOM 685 N N . THR A 1 86 ? -8.114 -0.703 -10.457 1.00 87.12 86 THR A N 1
ATOM 686 C CA . THR A 1 86 ? -8.414 -1.790 -9.527 1.00 87.12 86 THR A CA 1
ATOM 687 C C . THR A 1 86 ? -9.797 -1.559 -8.940 1.00 87.12 86 THR A C 1
ATOM 689 O O . THR A 1 86 ? -10.265 -0.416 -8.881 1.00 87.12 86 THR A O 1
ATOM 692 N N . SER A 1 87 ? -10.430 -2.629 -8.480 1.00 91.62 87 SER A N 1
ATOM 693 C CA . SER A 1 87 ? -11.609 -2.595 -7.623 1.00 91.62 87 SER A CA 1
ATOM 694 C C . SER A 1 87 ? -11.388 -3.498 -6.411 1.00 91.62 87 SER A C 1
ATOM 696 O O . SER A 1 87 ? -10.637 -4.474 -6.482 1.00 91.62 87 SER A O 1
ATOM 698 N N . HIS A 1 88 ? -12.023 -3.166 -5.292 1.00 96.75 88 HIS A N 1
ATOM 699 C CA . HIS A 1 88 ? -11.937 -3.943 -4.062 1.00 96.75 88 HIS A CA 1
ATOM 700 C C . HIS A 1 88 ? -13.327 -4.151 -3.458 1.00 96.75 88 HIS A C 1
ATOM 702 O O . HIS A 1 88 ? -14.176 -3.263 -3.524 1.00 96.75 88 HIS A O 1
ATOM 708 N N . VAL A 1 89 ? -13.542 -5.332 -2.880 1.00 96.94 89 VAL A N 1
ATOM 709 C CA . VAL A 1 89 ? -14.752 -5.693 -2.143 1.00 96.94 89 VAL A CA 1
ATOM 710 C C . VAL A 1 89 ? -14.353 -6.364 -0.833 1.00 96.94 89 VAL A C 1
ATOM 712 O O . VAL A 1 89 ? -13.510 -7.264 -0.801 1.00 96.94 89 VAL A O 1
ATOM 715 N N . SER A 1 90 ? -15.011 -5.944 0.244 1.00 97.88 90 SER A N 1
ATOM 716 C CA . SER A 1 90 ? -14.892 -6.530 1.577 1.00 97.88 90 SER A CA 1
ATOM 717 C C . SER A 1 90 ? -16.251 -7.072 2.019 1.00 97.88 90 SER A C 1
ATOM 719 O O . SER A 1 90 ? -17.258 -6.375 1.897 1.00 97.88 90 SER A O 1
ATOM 721 N N . VAL A 1 91 ? -16.286 -8.296 2.542 1.00 97.81 91 VAL A N 1
ATOM 722 C CA . VAL A 1 91 ? -17.498 -8.950 3.059 1.00 97.81 91 VAL A CA 1
ATOM 723 C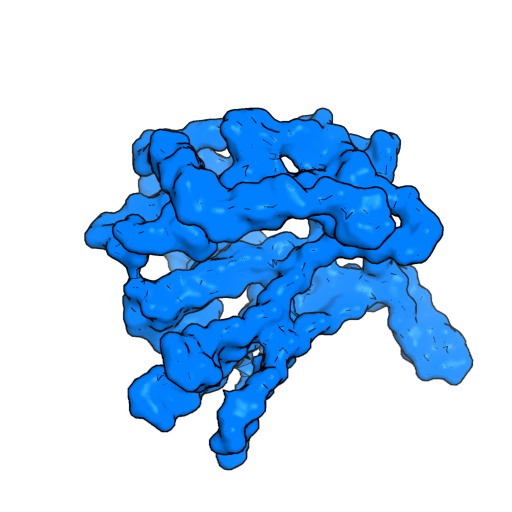 C . VAL A 1 91 ? -17.203 -9.544 4.431 1.00 97.81 91 VAL A C 1
ATOM 725 O O . VAL A 1 91 ? -16.143 -10.132 4.641 1.00 97.81 91 VAL A O 1
ATOM 728 N N . LEU A 1 92 ? -18.157 -9.402 5.349 1.00 97.69 92 LEU A N 1
ATOM 729 C CA . LEU A 1 92 ? -18.165 -10.053 6.655 1.00 97.69 92 LEU A CA 1
ATOM 730 C C . LEU A 1 92 ? -19.550 -10.666 6.868 1.00 97.69 92 LEU A C 1
ATOM 732 O O . LEU A 1 92 ? -20.552 -9.956 6.800 1.00 97.69 92 LEU A O 1
ATOM 736 N N . ALA A 1 93 ? -19.598 -11.973 7.091 1.00 96.25 93 ALA A N 1
ATOM 737 C CA . ALA A 1 93 ? -20.825 -12.723 7.301 1.00 96.25 93 ALA A CA 1
ATOM 738 C C . ALA A 1 93 ? -21.137 -12.896 8.804 1.00 96.25 93 ALA A C 1
ATOM 740 O O . ALA A 1 93 ? -20.234 -12.791 9.641 1.00 96.25 93 ALA A O 1
ATOM 741 N N . PRO A 1 94 ? -22.408 -13.165 9.176 1.00 93.94 94 PRO A N 1
ATOM 742 C CA . PRO A 1 94 ? -22.817 -13.306 10.578 1.00 93.94 94 PRO A CA 1
ATOM 743 C C . PRO A 1 94 ? -22.130 -14.446 11.340 1.00 93.94 94 PRO A C 1
ATOM 745 O O . PRO A 1 94 ? -21.977 -14.363 12.555 1.00 93.94 94 PRO A O 1
ATOM 748 N N . ASP A 1 95 ? -21.712 -15.497 10.636 1.00 94.38 95 ASP A N 1
ATOM 749 C CA . ASP A 1 95 ? -20.966 -16.637 11.182 1.00 94.38 95 ASP A CA 1
ATOM 750 C C . ASP A 1 95 ? -19.485 -16.313 11.462 1.00 94.38 95 ASP A C 1
ATOM 752 O O . ASP A 1 95 ? -18.756 -17.155 11.979 1.00 94.38 95 ASP A O 1
ATOM 756 N N . GLY A 1 96 ? -19.039 -15.094 11.139 1.00 93.62 96 GLY A N 1
ATOM 757 C CA . GLY A 1 96 ? -17.654 -14.652 11.269 1.00 93.62 96 GLY A CA 1
ATOM 758 C C . GLY A 1 96 ? -16.807 -14.873 10.015 1.00 93.62 96 GLY A C 1
ATOM 759 O O . GLY A 1 96 ? -15.671 -14.397 9.983 1.00 93.62 96 GLY A O 1
ATOM 760 N N . SER A 1 97 ? -17.339 -15.518 8.970 1.00 96.31 97 SER A N 1
ATOM 761 C CA . SER A 1 97 ? -16.636 -15.687 7.695 1.00 96.31 97 SER A CA 1
ATOM 762 C C . SER A 1 97 ? -16.348 -14.323 7.059 1.00 96.31 97 SER A C 1
ATOM 764 O O . SER A 1 97 ? -17.226 -13.463 6.974 1.00 96.31 97 SER A O 1
ATOM 766 N N . ALA A 1 98 ? -15.121 -14.113 6.580 1.00 97.94 98 ALA A N 1
ATOM 767 C CA . ALA A 1 98 ? -14.701 -12.855 5.966 1.00 97.94 98 ALA A CA 1
ATOM 768 C C . ALA A 1 98 ? -14.045 -13.070 4.603 1.00 97.94 98 ALA A C 1
ATOM 770 O O . ALA A 1 98 ? -13.298 -14.024 4.394 1.00 97.94 98 ALA A O 1
ATOM 771 N N . VAL A 1 99 ? -14.298 -12.140 3.684 1.00 98.12 99 VAL A N 1
ATOM 772 C CA . VAL A 1 99 ? -13.736 -12.138 2.331 1.00 98.12 99 VAL A CA 1
ATOM 773 C C . VAL A 1 99 ? -13.173 -10.754 2.031 1.00 98.12 99 VAL A C 1
ATOM 775 O O . VAL A 1 99 ? -13.880 -9.754 2.126 1.00 98.12 99 VAL A O 1
ATOM 778 N N . SER A 1 100 ? -11.901 -10.703 1.641 1.00 98.25 100 SER A N 1
ATOM 779 C CA . SER A 1 100 ? -11.237 -9.505 1.125 1.00 98.25 100 SER A CA 1
ATOM 780 C C . SER A 1 100 ? -10.739 -9.828 -0.279 1.00 98.25 100 SER A C 1
ATOM 782 O O . SER A 1 100 ? -9.861 -10.675 -0.438 1.00 98.25 100 SER A O 1
ATOM 784 N N . VAL A 1 101 ? -11.337 -9.217 -1.304 1.00 97.88 101 VAL A N 1
ATOM 785 C CA . VAL A 1 10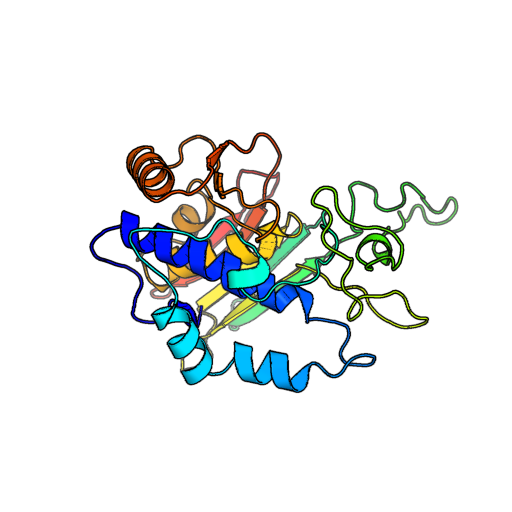1 ? -11.024 -9.521 -2.708 1.00 97.88 101 VAL A CA 1
ATOM 786 C C . VAL A 1 101 ? -10.718 -8.243 -3.460 1.00 97.88 101 VAL A C 1
ATOM 788 O O . VAL A 1 101 ? -11.539 -7.332 -3.543 1.00 97.88 101 VAL A O 1
ATOM 791 N N . THR A 1 102 ? -9.528 -8.201 -4.045 1.00 96.31 102 THR A N 1
ATOM 792 C CA . THR A 1 102 ? -9.094 -7.147 -4.959 1.00 96.31 102 THR A CA 1
ATOM 793 C C . THR A 1 102 ? -8.988 -7.741 -6.355 1.00 96.31 102 THR A C 1
ATOM 795 O O . THR A 1 102 ? -8.393 -8.802 -6.520 1.00 96.31 102 THR A O 1
ATOM 798 N N . SER A 1 103 ? -9.577 -7.072 -7.343 1.00 94.81 103 SER A N 1
ATOM 799 C CA . SER A 1 103 ? -9.548 -7.494 -8.745 1.00 94.81 103 SER A CA 1
ATOM 800 C C . SER A 1 103 ? -9.157 -6.326 -9.638 1.00 94.81 103 SER A C 1
ATOM 802 O O . SER A 1 103 ? -9.472 -5.169 -9.349 1.00 94.81 103 SER A O 1
ATOM 804 N N . THR A 1 104 ? -8.499 -6.633 -10.749 1.00 94.00 104 THR A N 1
ATOM 805 C CA . THR A 1 104 ? -7.948 -5.647 -11.677 1.00 94.00 104 THR A CA 1
ATOM 806 C C . THR A 1 104 ? -7.965 -6.180 -13.113 1.00 94.00 104 THR A C 1
ATOM 808 O O . THR A 1 104 ? -8.035 -7.390 -13.334 1.00 94.00 104 THR A O 1
ATOM 811 N N . ILE A 1 105 ? -7.962 -5.260 -14.076 1.00 94.44 105 ILE A N 1
ATOM 812 C CA . ILE A 1 105 ? -7.595 -5.512 -15.476 1.00 94.44 105 ILE A CA 1
ATOM 813 C C . ILE A 1 105 ? -6.395 -4.629 -15.867 1.00 94.44 105 ILE A C 1
ATOM 815 O O . ILE A 1 105 ? -6.270 -4.258 -17.027 1.00 94.44 105 ILE A O 1
ATOM 819 N N . ASN A 1 106 ? -5.579 -4.274 -14.876 1.00 92.12 106 ASN A N 1
ATOM 820 C CA . ASN A 1 106 ? -4.646 -3.160 -14.811 1.00 92.12 106 ASN A CA 1
ATOM 821 C C . ASN A 1 106 ? -5.285 -1.820 -15.198 1.00 92.12 106 ASN A C 1
ATOM 823 O O . ASN A 1 106 ? -6.149 -1.346 -14.463 1.00 92.12 106 ASN A O 1
ATOM 827 N N . GLN A 1 107 ? -4.924 -1.186 -16.310 1.00 89.69 107 GLN A N 1
ATOM 828 C CA . GLN A 1 107 ? -5.348 0.187 -16.590 1.00 89.69 107 GLN A CA 1
ATOM 829 C C . GLN A 1 107 ? -6.863 0.316 -16.841 1.00 89.69 107 GLN A C 1
ATOM 831 O O . GLN A 1 107 ? -7.617 -0.655 -16.954 1.00 89.69 107 GLN A O 1
ATOM 836 N N . VAL A 1 108 ? -7.367 1.553 -16.919 1.00 89.12 108 VAL A N 1
ATOM 837 C CA . VAL A 1 108 ? -8.773 1.794 -17.285 1.00 89.12 108 VAL A CA 1
ATOM 838 C C . VAL A 1 108 ? -9.029 1.231 -18.690 1.00 89.12 108 VAL A C 1
ATOM 840 O O . VAL A 1 108 ? -8.400 1.667 -19.648 1.00 89.12 108 VAL A O 1
ATOM 843 N N . PHE A 1 109 ? -9.972 0.285 -18.796 1.00 93.00 109 PHE A N 1
ATOM 844 C CA . PHE A 1 109 ? -10.236 -0.548 -19.986 1.00 93.00 109 PHE A CA 1
ATOM 845 C C . PHE A 1 109 ? -9.119 -1.538 -20.374 1.00 93.00 109 PHE A C 1
ATOM 847 O O . PHE A 1 109 ? -9.174 -2.108 -21.465 1.00 93.00 109 PHE A O 1
ATOM 854 N N . GLY A 1 110 ? -8.162 -1.794 -19.481 1.00 94.12 110 GLY A N 1
ATOM 855 C CA . GLY A 1 110 ? -7.060 -2.733 -19.671 1.00 94.12 110 GLY A CA 1
ATOM 856 C C . GLY A 1 110 ? -6.299 -2.479 -20.968 1.00 94.12 110 GLY A C 1
ATOM 857 O O . GLY A 1 110 ? -5.979 -1.342 -21.305 1.00 94.12 110 GLY A O 1
ATOM 858 N N . ALA A 1 111 ? -6.131 -3.522 -21.781 1.00 95.12 111 ALA A N 1
ATOM 859 C CA . ALA A 1 111 ? -5.469 -3.439 -23.085 1.00 95.12 111 ALA A CA 1
ATOM 860 C C . ALA A 1 111 ? -6.237 -2.620 -24.140 1.00 95.12 111 ALA A C 1
ATOM 862 O O . ALA A 1 111 ? -5.809 -2.557 -25.290 1.00 95.12 111 ALA A O 1
ATOM 863 N N . MET A 1 112 ? -7.396 -2.046 -23.793 1.00 95.69 112 MET A N 1
ATOM 864 C 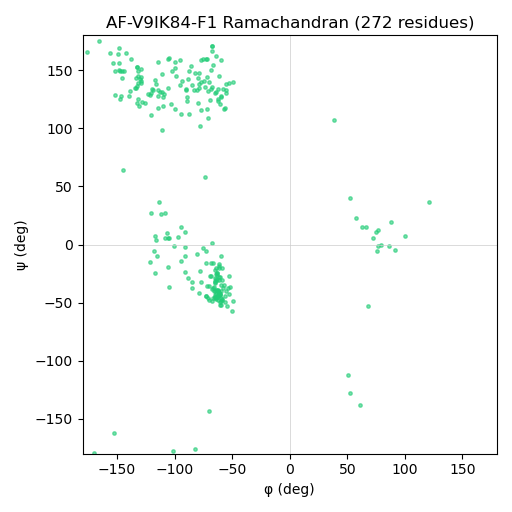CA . MET A 1 112 ? -8.338 -1.401 -24.716 1.00 95.69 112 MET A CA 1
ATOM 865 C C . MET A 1 112 ? -8.820 -2.340 -25.835 1.00 95.69 112 MET A C 1
ATOM 867 O O . MET A 1 112 ? -9.290 -1.899 -26.883 1.00 95.69 112 MET A O 1
ATOM 871 N N . ILE A 1 113 ? -8.735 -3.652 -25.594 1.00 96.94 113 ILE A N 1
ATOM 872 C CA . ILE A 1 113 ? -9.175 -4.710 -26.502 1.00 96.94 113 ILE A CA 1
ATOM 873 C C . ILE A 1 113 ? -10.365 -5.423 -25.870 1.00 96.94 113 ILE A C 1
ATOM 875 O O . ILE A 1 113 ? -10.325 -5.846 -24.714 1.00 96.94 113 ILE A O 1
ATOM 879 N N . ARG A 1 114 ? -11.424 -5.593 -26.660 1.00 97.12 114 ARG A N 1
ATOM 880 C CA . ARG A 1 114 ? -12.628 -6.337 -26.298 1.00 97.12 114 ARG A CA 1
ATOM 881 C C . ARG A 1 114 ? -12.812 -7.489 -27.277 1.00 97.12 114 ARG A C 1
ATOM 883 O O . ARG A 1 114 ? -12.738 -7.284 -28.484 1.00 97.12 114 ARG A O 1
ATOM 890 N N . SER A 1 115 ? -13.109 -8.682 -26.774 1.00 97.44 115 SER A N 1
ATOM 891 C CA . SER A 1 115 ? -13.524 -9.801 -27.623 1.00 97.44 115 SER A CA 1
ATOM 892 C C . SER A 1 115 ? -14.837 -9.472 -28.339 1.00 97.44 115 SER A C 1
ATOM 894 O O . SER A 1 115 ? -15.839 -9.174 -27.688 1.00 97.44 115 SER A O 1
ATOM 896 N N . GLU A 1 116 ? -14.860 -9.577 -29.667 1.00 97.25 116 GLU A N 1
ATOM 897 C CA . GLU A 1 116 ? -16.078 -9.346 -30.455 1.00 97.25 116 GLU A CA 1
ATOM 898 C C . GLU A 1 116 ? -17.174 -10.381 -30.163 1.00 97.25 116 GLU A C 1
ATOM 900 O O . GLU A 1 116 ? -18.357 -10.050 -30.192 1.00 97.25 116 GLU A O 1
ATOM 905 N N . SER A 1 117 ? -16.797 -11.619 -29.827 1.00 97.75 117 SER A N 1
ATOM 906 C CA . SER A 1 117 ? -17.745 -12.712 -29.598 1.00 97.75 117 SER A CA 1
ATOM 907 C C . SER A 1 117 ? -18.305 -12.757 -28.175 1.00 97.75 117 SER A C 1
ATOM 909 O O . SER A 1 117 ? -19.470 -13.098 -27.997 1.00 97.75 117 SER A O 1
ATOM 911 N N . THR A 1 118 ? -17.499 -12.451 -27.150 1.00 97.81 118 THR A N 1
ATOM 912 C CA . THR A 1 118 ? -17.929 -12.544 -25.736 1.00 97.81 118 THR A CA 1
ATOM 913 C C . THR A 1 118 ? -18.182 -11.189 -25.094 1.00 97.81 118 THR A C 1
ATOM 915 O O . THR A 1 118 ? -18.828 -11.095 -24.054 1.00 97.81 118 THR A O 1
ATOM 918 N N . GLY A 1 119 ? -17.644 -10.126 -25.684 1.00 96.88 119 GLY A N 1
ATOM 919 C CA . GLY A 1 119 ? -17.675 -8.791 -25.122 1.00 96.88 119 GLY A CA 1
ATOM 920 C C . GLY A 1 119 ? -16.754 -8.563 -23.923 1.00 96.88 119 GLY A C 1
ATOM 921 O O . GLY A 1 119 ? -16.814 -7.474 -23.356 1.00 96.88 119 GLY A O 1
ATOM 922 N N . ILE A 1 120 ? -15.918 -9.538 -23.553 1.00 97.38 120 ILE A N 1
ATOM 923 C CA . ILE A 1 120 ? -14.963 -9.437 -22.441 1.00 97.38 120 ILE A CA 1
ATOM 924 C C . ILE A 1 120 ? -13.835 -8.471 -22.815 1.00 97.38 120 ILE A C 1
ATOM 926 O O . ILE A 1 120 ? -13.258 -8.586 -23.897 1.00 97.38 120 ILE A O 1
ATOM 930 N N . ILE A 1 121 ? -13.521 -7.541 -21.911 1.00 97.19 121 ILE A N 1
ATOM 931 C CA . ILE A 1 121 ? -12.369 -6.637 -22.013 1.00 97.19 121 ILE A CA 1
ATOM 932 C C . ILE A 1 121 ? -11.128 -7.361 -21.487 1.00 97.19 121 ILE A C 1
ATOM 934 O O . ILE A 1 121 ? -11.176 -7.985 -20.426 1.00 97.19 121 ILE A O 1
ATOM 938 N N . PHE A 1 122 ? -10.028 -7.288 -22.228 1.00 96.94 122 PHE A N 1
ATOM 939 C CA . PHE A 1 122 ? -8.763 -7.906 -21.845 1.00 96.94 122 PHE A CA 1
ATOM 940 C C . PHE A 1 122 ? -7.921 -6.967 -20.983 1.00 96.94 122 PHE A C 1
ATOM 942 O O . PHE A 1 122 ? -7.887 -5.760 -21.214 1.00 96.94 122 PHE A O 1
ATOM 949 N N . ASN A 1 123 ? -7.240 -7.538 -19.991 1.00 96.56 123 ASN A N 1
ATOM 950 C CA . ASN A 1 123 ? -6.288 -6.808 -19.158 1.00 96.56 123 ASN A CA 1
ATOM 951 C C . ASN A 1 123 ? -5.010 -6.463 -19.933 1.00 96.56 123 ASN A C 1
ATOM 953 O O . ASN A 1 123 ? -4.683 -7.120 -20.923 1.00 96.56 123 ASN A O 1
ATOM 957 N N . ASP A 1 124 ? -4.279 -5.475 -19.432 1.00 95.12 124 ASP A N 1
ATOM 958 C CA . ASP A 1 124 ? -2.897 -5.164 -19.801 1.00 95.12 124 ASP A CA 1
ATOM 959 C C . ASP A 1 124 ? -1.926 -5.397 -18.629 1.00 95.12 124 ASP A C 1
ATOM 961 O O . ASP A 1 124 ? -0.941 -4.685 -18.474 1.00 95.12 124 ASP A O 1
ATOM 965 N N . GLU A 1 125 ? -2.157 -6.432 -17.812 1.00 94.62 125 GLU A N 1
ATOM 966 C CA . GLU A 1 125 ? -1.360 -6.719 -16.601 1.00 94.62 125 GLU A CA 1
ATOM 967 C C . GLU A 1 125 ? 0.121 -7.007 -16.907 1.00 94.62 125 GLU A C 1
ATOM 969 O O . GLU A 1 125 ? 0.991 -6.897 -16.050 1.00 94.62 125 GLU A O 1
ATOM 974 N N . MET A 1 126 ? 0.440 -7.372 -18.151 1.00 93.00 126 MET A N 1
ATOM 975 C CA . MET A 1 126 ? 1.827 -7.551 -18.588 1.00 93.00 126 MET A CA 1
ATOM 976 C C . MET A 1 126 ? 2.658 -6.257 -18.481 1.00 93.00 126 MET A C 1
ATOM 978 O O . MET A 1 126 ? 3.886 -6.354 -18.461 1.00 93.00 126 MET A O 1
ATOM 982 N N . ASP A 1 127 ? 2.015 -5.086 -18.395 1.00 90.31 127 ASP A N 1
ATOM 983 C CA . ASP A 1 127 ? 2.645 -3.776 -18.157 1.00 90.31 127 ASP A CA 1
ATOM 984 C C . ASP A 1 127 ? 3.330 -3.687 -16.779 1.00 90.31 127 ASP A C 1
ATOM 986 O O . ASP A 1 127 ? 4.345 -3.010 -16.622 1.00 90.31 127 ASP A O 1
ATOM 990 N N . ASP A 1 128 ? 2.876 -4.480 -15.802 1.00 91.44 128 ASP A N 1
ATOM 991 C CA . ASP A 1 128 ? 3.469 -4.532 -14.461 1.00 91.44 128 ASP A CA 1
ATOM 992 C C . ASP A 1 128 ? 4.831 -5.254 -14.437 1.00 91.44 128 ASP A C 1
ATOM 994 O O . ASP A 1 128 ? 5.513 -5.291 -13.405 1.00 91.44 128 ASP A O 1
ATOM 998 N N . PHE A 1 129 ? 5.283 -5.836 -15.555 1.00 93.50 129 PHE A N 1
ATOM 999 C CA . PHE A 1 129 ? 6.647 -6.344 -15.669 1.00 93.50 129 PHE A CA 1
ATOM 1000 C C . PHE A 1 129 ? 7.665 -5.224 -15.886 1.00 93.50 129 PHE A C 1
ATOM 1002 O O . PHE A 1 129 ? 7.523 -4.320 -16.702 1.00 93.50 129 PHE A O 1
ATOM 1009 N N . SER A 1 130 ? 8.809 -5.358 -15.223 1.00 90.25 130 SER A N 1
ATOM 1010 C CA . SER A 1 130 ? 9.981 -4.554 -15.538 1.00 90.25 130 SER A CA 1
ATOM 1011 C C . SER A 1 130 ? 10.543 -4.939 -16.915 1.00 90.25 130 SER A C 1
ATOM 1013 O O . SER A 1 130 ? 10.742 -6.117 -17.219 1.00 90.25 130 SER A O 1
ATOM 1015 N N . SER A 1 131 ? 10.858 -3.938 -17.737 1.00 85.19 131 SER A N 1
ATOM 1016 C CA . SER A 1 131 ? 11.448 -4.133 -19.066 1.00 85.19 131 SER A CA 1
ATOM 1017 C C . SER A 1 131 ? 12.946 -3.819 -19.037 1.00 85.19 131 SER A C 1
ATOM 1019 O O . SER A 1 131 ? 13.276 -2.677 -18.735 1.00 85.19 131 SER A O 1
ATOM 1021 N N . PRO A 1 132 ? 13.863 -4.752 -19.383 1.00 81.44 132 PRO A N 1
ATOM 1022 C CA . PRO A 1 132 ? 15.317 -4.586 -19.212 1.00 81.44 132 PRO A CA 1
ATOM 1023 C C . PRO A 1 132 ? 15.930 -3.313 -19.809 1.00 81.44 132 PRO A C 1
ATOM 1025 O O . PRO A 1 132 ? 16.942 -2.832 -19.311 1.00 81.44 132 PRO A O 1
ATOM 1028 N N . ASN A 1 133 ? 15.307 -2.768 -20.855 1.00 78.81 133 ASN A N 1
ATOM 1029 C CA . ASN A 1 133 ? 15.805 -1.617 -21.606 1.00 78.81 133 ASN A CA 1
ATOM 1030 C C . ASN A 1 133 ? 15.031 -0.319 -21.317 1.00 78.81 133 ASN A C 1
ATOM 1032 O O . ASN A 1 133 ? 15.261 0.683 -21.989 1.00 78.81 133 ASN A O 1
ATOM 1036 N N . ILE A 1 134 ? 14.101 -0.330 -20.357 1.00 78.06 134 ILE A N 1
ATOM 1037 C CA . ILE A 1 134 ? 13.290 0.836 -19.996 1.00 78.06 134 ILE A CA 1
ATOM 1038 C C . ILE A 1 134 ? 13.708 1.299 -18.604 1.00 78.06 134 ILE A C 1
ATOM 1040 O O . ILE A 1 134 ? 13.296 0.749 -17.584 1.00 78.06 134 ILE A O 1
ATOM 1044 N N . THR A 1 135 ? 14.558 2.318 -18.576 1.00 77.12 135 THR A N 1
ATOM 1045 C CA . THR A 1 135 ? 14.914 3.048 -17.358 1.00 77.12 135 THR A CA 1
ATOM 1046 C C . THR A 1 135 ? 13.806 4.049 -17.044 1.00 77.12 135 THR A C 1
ATOM 1048 O O . THR A 1 135 ? 13.231 4.644 -17.956 1.00 77.12 135 THR A O 1
ATOM 1051 N N . ASN A 1 136 ? 13.495 4.256 -15.764 1.00 75.81 136 ASN A N 1
ATOM 1052 C CA . ASN A 1 136 ? 12.497 5.261 -15.403 1.00 75.81 136 ASN A CA 1
ATOM 1053 C C . ASN A 1 136 ? 12.990 6.693 -15.712 1.00 75.81 136 ASN A C 1
ATOM 1055 O O . ASN A 1 136 ? 14.170 6.928 -15.984 1.00 75.81 136 ASN A O 1
ATOM 1059 N N . ALA A 1 137 ? 12.094 7.676 -15.592 1.00 68.38 137 ALA A N 1
ATOM 1060 C CA . ALA A 1 137 ? 12.395 9.094 -15.825 1.00 68.38 137 ALA A CA 1
ATOM 1061 C C . ALA A 1 137 ? 13.501 9.684 -14.916 1.00 68.38 137 ALA A C 1
ATOM 1063 O O . ALA A 1 137 ? 13.963 10.795 -15.159 1.00 68.38 137 ALA A O 1
ATOM 1064 N N . PHE A 1 138 ? 13.937 8.951 -13.884 1.00 68.38 138 PHE A N 1
ATOM 1065 C CA . PHE A 1 138 ? 14.962 9.356 -12.916 1.00 68.38 138 PHE A CA 1
ATOM 1066 C C . PHE A 1 138 ? 16.296 8.621 -13.110 1.00 68.38 138 PHE A C 1
ATOM 1068 O O . PHE A 1 138 ? 17.171 8.704 -12.250 1.00 68.38 138 PHE A O 1
ATOM 1075 N N . GLY A 1 139 ? 16.464 7.882 -14.212 1.00 66.62 139 GLY A N 1
ATOM 1076 C CA . GLY A 1 139 ? 17.707 7.168 -14.505 1.00 66.62 139 GLY A CA 1
ATOM 1077 C C . GLY A 1 139 ? 17.919 5.897 -13.673 1.00 66.62 139 GLY A C 1
ATOM 1078 O O . GLY A 1 139 ? 19.011 5.334 -13.696 1.00 66.62 139 GLY A O 1
ATOM 1079 N N . VAL A 1 140 ? 16.900 5.429 -12.943 1.00 75.12 140 VAL A N 1
ATOM 1080 C CA . VAL A 1 140 ? 16.990 4.228 -12.103 1.00 75.12 140 VAL A CA 1
ATOM 1081 C C . VAL A 1 140 ? 16.617 2.993 -12.924 1.00 75.12 140 VAL A C 1
ATOM 1083 O O . VAL A 1 140 ? 15.543 2.978 -13.540 1.00 75.12 140 VAL A O 1
ATOM 1086 N N . PRO A 1 141 ? 17.479 1.957 -12.957 1.00 81.88 141 PRO A N 1
ATOM 1087 C CA . PRO A 1 141 ? 17.254 0.799 -13.802 1.00 81.88 141 PRO A CA 1
ATOM 1088 C C . PRO A 1 141 ? 16.023 -0.010 -13.359 1.00 81.88 141 PRO A C 1
ATOM 1090 O O . PRO A 1 141 ? 15.642 -0.010 -12.182 1.00 81.88 141 PRO A O 1
ATOM 1093 N N . PRO A 1 142 ? 15.405 -0.737 -14.296 1.00 86.50 142 PRO A N 1
ATOM 1094 C CA . PRO A 1 142 ? 14.241 -1.574 -14.031 1.00 86.50 142 PRO A CA 1
ATOM 1095 C C . PRO A 1 142 ? 14.627 -2.768 -13.145 1.00 86.50 142 PRO A C 1
ATOM 1097 O O . PRO A 1 142 ? 15.763 -3.239 -13.196 1.00 86.50 142 PRO A O 1
ATOM 1100 N N . SER A 1 143 ? 13.704 -3.280 -12.324 1.00 88.81 143 SER A N 1
ATOM 1101 C CA . SER A 1 143 ? 14.007 -4.398 -11.419 1.00 88.81 143 SER A CA 1
ATOM 1102 C C . SER A 1 143 ? 14.183 -5.734 -12.157 1.00 88.81 143 SER A C 1
ATOM 1104 O O . SER A 1 143 ? 13.200 -6.276 -12.669 1.00 88.81 143 SER A O 1
ATOM 1106 N N . PRO A 1 144 ? 15.382 -6.358 -12.131 1.00 89.50 144 PRO A N 1
ATOM 1107 C CA . PRO A 1 144 ? 15.602 -7.648 -12.786 1.00 89.50 144 PRO A CA 1
ATOM 1108 C C . PRO A 1 144 ? 14.781 -8.785 -12.184 1.00 89.50 144 PRO A C 1
ATOM 1110 O O . PRO A 1 144 ? 14.391 -9.721 -12.884 1.00 89.50 144 PRO A O 1
ATOM 1113 N N . ALA A 1 145 ? 14.481 -8.688 -10.884 1.00 90.56 145 ALA A N 1
ATOM 1114 C CA . ALA A 1 145 ? 13.635 -9.648 -10.187 1.00 90.56 145 ALA A CA 1
ATOM 1115 C C . ALA A 1 145 ? 12.245 -9.725 -10.831 1.00 90.56 145 ALA A C 1
ATOM 1117 O O . ALA A 1 145 ? 11.652 -10.798 -10.873 1.00 90.56 145 ALA A O 1
ATOM 1118 N N . ASN A 1 146 ? 11.762 -8.631 -11.421 1.00 94.12 146 ASN A N 1
ATOM 1119 C CA . ASN A 1 146 ? 10.461 -8.535 -12.067 1.00 94.12 146 ASN A CA 1
ATOM 1120 C C . ASN A 1 146 ? 10.556 -8.461 -13.604 1.00 94.12 146 ASN A C 1
ATOM 1122 O O . ASN A 1 146 ? 9.682 -7.900 -14.247 1.00 94.12 146 ASN A O 1
ATOM 1126 N N . PHE A 1 147 ? 11.603 -9.014 -14.229 1.00 94.50 147 PHE A N 1
ATOM 1127 C CA . PHE A 1 147 ? 11.625 -9.150 -15.692 1.00 94.50 147 PHE A CA 1
ATOM 1128 C C . PHE A 1 147 ? 10.655 -10.227 -16.183 1.00 94.50 147 PHE A C 1
ATOM 1130 O O . PHE A 1 147 ? 10.495 -11.269 -15.530 1.00 94.50 147 PHE A O 1
ATOM 1137 N N . ILE A 1 148 ? 10.053 -9.966 -17.346 1.00 93.75 148 ILE A N 1
ATOM 1138 C CA . ILE A 1 148 ? 9.115 -10.850 -18.043 1.00 93.75 148 ILE A CA 1
ATOM 1139 C C . ILE A 1 148 ? 9.742 -12.216 -18.356 1.00 93.75 148 ILE A C 1
ATOM 1141 O O . ILE A 1 148 ? 10.873 -12.310 -18.841 1.00 93.75 148 ILE A O 1
ATOM 1145 N N . LYS A 1 149 ? 8.995 -13.289 -18.077 1.00 94.06 149 LYS A N 1
ATOM 1146 C CA . LYS A 1 149 ? 9.322 -14.672 -18.457 1.00 94.06 149 LYS A CA 1
ATOM 1147 C C . LYS A 1 149 ? 8.031 -15.445 -18.764 1.00 94.06 149 LYS A C 1
ATOM 1149 O O . LYS A 1 149 ? 7.013 -15.156 -18.138 1.00 94.06 149 LYS A O 1
ATOM 1154 N N . PRO A 1 150 ? 8.052 -16.442 -19.667 1.00 96.25 150 PRO A N 1
ATOM 1155 C CA . PRO A 1 150 ? 6.892 -17.300 -19.901 1.00 96.25 150 PRO A CA 1
ATOM 1156 C C . PRO A 1 150 ? 6.393 -17.959 -18.607 1.00 96.25 150 PRO A C 1
ATOM 1158 O O . PRO A 1 150 ? 7.191 -18.518 -17.858 1.00 96.25 150 PRO A O 1
ATOM 1161 N N . GLY A 1 151 ? 5.085 -17.877 -18.348 1.00 95.50 151 GLY A N 1
ATOM 1162 C CA . GLY A 1 151 ? 4.432 -18.462 -17.168 1.00 95.50 151 GLY A CA 1
ATOM 1163 C C . GLY A 1 151 ? 4.638 -17.703 -15.852 1.00 95.50 151 GLY A C 1
ATOM 1164 O O . GLY A 1 151 ? 4.030 -18.066 -14.850 1.00 95.50 151 GLY A O 1
ATOM 1165 N N . LYS A 1 152 ? 5.466 -16.655 -15.842 1.00 96.31 152 LYS A N 1
ATOM 1166 C CA . LYS A 1 152 ? 5.691 -15.813 -14.668 1.00 96.31 152 LYS A CA 1
ATOM 1167 C C . LYS A 1 152 ? 4.541 -14.827 -14.490 1.00 96.31 152 LYS A C 1
ATOM 1169 O O . LYS A 1 152 ? 3.994 -14.338 -15.475 1.00 96.31 152 LYS A O 1
ATOM 1174 N N . ARG A 1 153 ? 4.225 -14.492 -13.241 1.00 96.12 153 ARG A N 1
ATOM 1175 C CA . ARG A 1 153 ? 3.276 -13.436 -12.869 1.00 96.12 153 ARG A CA 1
ATOM 1176 C C . ARG A 1 153 ? 4.004 -12.106 -12.621 1.00 96.12 153 ARG A C 1
ATOM 1178 O O . ARG A 1 153 ? 5.099 -12.119 -12.045 1.00 96.12 153 ARG A O 1
ATOM 1185 N N . PRO A 1 154 ? 3.430 -10.971 -13.045 1.00 94.69 154 PRO A N 1
ATOM 1186 C CA . PRO A 1 154 ? 3.988 -9.660 -12.747 1.00 94.69 154 PRO A CA 1
ATOM 1187 C C . PRO A 1 154 ? 3.788 -9.275 -11.272 1.00 94.69 154 PRO A C 1
ATOM 1189 O O . PRO A 1 154 ? 2.956 -9.844 -10.560 1.00 94.69 154 PRO A O 1
ATOM 1192 N N . LEU A 1 155 ? 4.593 -8.327 -10.789 1.00 93.75 155 LEU A N 1
ATOM 1193 C CA . LEU A 1 155 ? 4.513 -7.819 -9.419 1.00 93.75 155 LEU A CA 1
ATOM 1194 C C . LEU A 1 155 ? 3.337 -6.846 -9.253 1.00 93.75 155 LEU A C 1
ATOM 1196 O O . LEU A 1 155 ? 3.400 -5.734 -9.757 1.00 93.75 155 LEU A O 1
ATOM 1200 N N . SER A 1 156 ? 2.361 -7.212 -8.422 1.00 93.56 156 SER A N 1
ATOM 1201 C CA 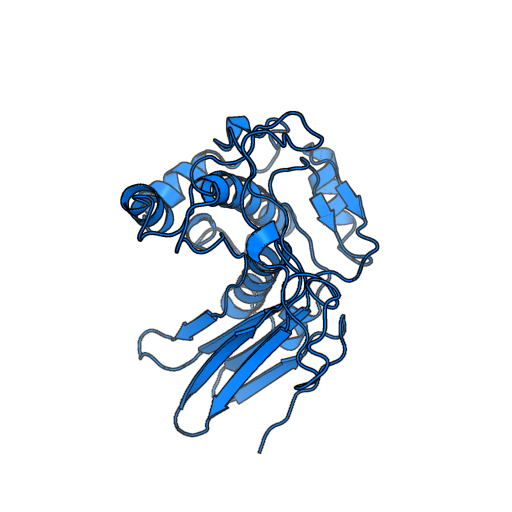. SER A 1 156 ? 1.185 -6.381 -8.129 1.00 93.56 156 SER A CA 1
ATOM 1202 C C . SER A 1 156 ? 1.292 -5.603 -6.805 1.00 93.56 156 SER A C 1
ATOM 1204 O O . SER A 1 156 ? 1.937 -6.044 -5.848 1.00 93.56 156 SER A O 1
ATOM 1206 N N . SER A 1 157 ? 0.628 -4.446 -6.715 1.00 94.12 157 SER A N 1
ATOM 1207 C CA . SER A 1 157 ? 0.387 -3.688 -5.471 1.00 94.12 157 SER A CA 1
ATOM 1208 C C . SER A 1 157 ? -0.910 -4.054 -4.756 1.00 94.12 157 SER A C 1
ATOM 1210 O O . SER A 1 157 ? -1.184 -3.503 -3.683 1.00 94.12 157 SER A O 1
ATOM 1212 N N . MET A 1 158 ? -1.717 -4.962 -5.314 1.00 95.69 158 MET A N 1
ATOM 1213 C CA . MET A 1 158 ? -2.918 -5.449 -4.639 1.00 95.69 158 MET A CA 1
ATOM 1214 C C . MET A 1 158 ? -2.568 -6.005 -3.254 1.00 95.69 158 MET A C 1
ATOM 1216 O O . MET A 1 158 ? -1.627 -6.779 -3.089 1.00 95.69 158 MET A O 1
ATOM 1220 N N . SER A 1 159 ? -3.342 -5.615 -2.241 1.00 96.25 159 SER A N 1
ATOM 1221 C CA . SER A 1 159 ? -3.128 -6.078 -0.866 1.00 96.25 159 SER A CA 1
ATOM 1222 C C . SER A 1 159 ? -4.463 -6.263 -0.123 1.00 96.25 159 SER A C 1
ATOM 1224 O O . SER A 1 159 ? -4.752 -5.542 0.836 1.00 96.25 159 SER A O 1
ATOM 1226 N N . PRO A 1 160 ? -5.321 -7.200 -0.582 1.00 98.12 160 PRO A N 1
ATOM 1227 C CA . PRO A 1 160 ? -6.493 -7.603 0.188 1.00 98.12 160 PRO A CA 1
ATOM 1228 C C . PRO A 1 160 ? -6.039 -8.166 1.537 1.00 98.12 160 PRO A C 1
ATOM 1230 O O . PRO A 1 160 ? -5.160 -9.024 1.602 1.00 98.12 160 PRO A O 1
ATOM 1233 N N . THR A 1 161 ? -6.604 -7.644 2.619 1.00 98.44 161 THR A N 1
ATOM 1234 C CA . THR A 1 161 ? -6.146 -7.913 3.982 1.00 98.44 161 THR A CA 1
ATOM 1235 C C . THR A 1 161 ? -7.324 -8.250 4.893 1.00 98.44 161 THR A C 1
ATOM 1237 O O . THR A 1 161 ? -8.362 -7.585 4.871 1.00 98.44 161 THR A O 1
ATOM 1240 N N . ILE A 1 162 ? -7.143 -9.276 5.724 1.00 98.56 162 ILE A N 1
ATOM 1241 C CA . ILE A 1 162 ? -8.010 -9.604 6.858 1.00 98.56 162 ILE A CA 1
ATOM 1242 C C . ILE A 1 162 ? -7.130 -9.574 8.106 1.00 98.56 162 ILE A C 1
ATOM 1244 O O . ILE A 1 162 ? -6.061 -10.181 8.135 1.00 98.56 162 ILE A O 1
ATOM 1248 N N . VAL A 1 163 ? -7.566 -8.837 9.119 1.00 98.00 163 VAL A N 1
ATOM 1249 C CA . VAL A 1 163 ? -6.923 -8.748 10.428 1.00 98.00 163 VAL A CA 1
ATOM 1250 C C . VAL A 1 163 ? -7.807 -9.468 11.430 1.00 98.00 163 VAL A C 1
ATOM 1252 O O . VAL A 1 163 ? -9.004 -9.176 11.518 1.00 98.00 163 VAL A O 1
ATOM 1255 N N . VAL A 1 164 ? -7.200 -10.364 12.197 1.00 97.19 164 VAL A N 1
ATOM 1256 C CA . VAL A 1 164 ? -7.837 -11.096 13.292 1.00 97.19 164 VAL A CA 1
ATOM 1257 C C . VAL A 1 164 ? -7.219 -10.692 14.631 1.00 97.19 164 VAL A C 1
ATOM 1259 O O . VAL A 1 164 ? -6.107 -10.158 14.658 1.00 97.19 164 VAL A O 1
ATOM 1262 N N . ASP A 1 165 ? -7.956 -10.874 15.724 1.00 94.38 165 ASP A N 1
ATOM 1263 C CA . ASP A 1 165 ? -7.399 -10.780 17.076 1.00 94.38 165 ASP A CA 1
ATOM 1264 C C . ASP A 1 165 ? -6.709 -12.086 17.506 1.00 94.38 165 ASP A C 1
ATOM 1266 O O . ASP A 1 165 ? -6.535 -13.006 16.707 1.00 94.38 165 ASP A O 1
ATOM 1270 N N . GLU A 1 166 ? -6.247 -12.131 18.757 1.00 94.69 166 GLU A N 1
ATOM 1271 C CA . GLU A 1 166 ? -5.543 -13.285 19.335 1.00 94.69 166 GLU A CA 1
ATOM 1272 C C . GLU A 1 166 ? -6.419 -14.543 19.403 1.00 94.69 166 GLU A C 1
ATOM 1274 O O . GLU A 1 166 ? -5.889 -15.650 19.363 1.00 94.69 166 GLU A O 1
ATOM 1279 N N . ASP A 1 167 ? -7.742 -14.368 19.438 1.00 94.75 167 ASP A N 1
ATOM 1280 C CA . ASP A 1 167 ? -8.736 -15.442 19.449 1.00 94.75 167 ASP A CA 1
ATOM 1281 C C . ASP A 1 167 ? -9.238 -15.779 18.026 1.00 94.75 167 ASP A C 1
ATOM 1283 O O . ASP A 1 167 ? -10.271 -16.424 17.861 1.00 94.75 167 ASP A O 1
ATOM 1287 N N . GLU A 1 168 ? -8.528 -15.317 16.989 1.00 94.44 168 GLU A N 1
ATOM 1288 C CA . GLU A 1 168 ? -8.834 -15.511 15.564 1.00 94.44 168 GLU A CA 1
ATOM 1289 C C . GLU A 1 168 ? -10.161 -14.887 15.087 1.00 94.44 168 GLU A C 1
ATOM 1291 O O . GLU A 1 168 ? -10.613 -15.137 13.964 1.00 94.44 168 GLU A O 1
ATOM 1296 N N . HIS A 1 169 ? -10.774 -13.994 15.868 1.00 94.88 169 HIS A N 1
ATOM 1297 C CA . HIS A 1 169 ? -11.970 -13.288 15.424 1.00 94.88 169 HIS A CA 1
ATOM 1298 C C . HIS A 1 169 ? -11.611 -12.138 14.486 1.00 94.88 169 HIS A C 1
ATOM 1300 O O . HIS A 1 169 ? -10.695 -11.350 14.730 1.00 94.88 169 HIS A O 1
ATOM 1306 N N . VAL A 1 170 ? -12.393 -11.977 13.417 1.00 96.94 170 VAL A N 1
ATOM 1307 C CA . VAL A 1 170 ? -12.195 -10.895 12.447 1.00 96.94 170 VAL A CA 1
ATOM 1308 C C . VAL A 1 170 ? -12.380 -9.529 13.111 1.00 96.94 170 VAL A C 1
ATOM 1310 O O . VAL A 1 170 ? -13.443 -9.209 13.650 1.00 96.94 170 VAL A O 1
ATOM 1313 N N . ARG A 1 171 ? -11.341 -8.697 13.011 1.00 96.88 171 ARG A N 1
ATOM 1314 C CA . ARG A 1 171 ? -11.297 -7.316 13.509 1.00 96.88 171 ARG A CA 1
ATOM 1315 C C . ARG A 1 171 ? -11.408 -6.284 12.402 1.00 96.88 171 ARG A C 1
ATOM 1317 O O . ARG A 1 171 ? -12.033 -5.244 12.608 1.00 96.88 171 ARG A O 1
ATOM 1324 N N . LEU A 1 172 ? -10.813 -6.557 11.245 1.00 98.38 172 LEU A N 1
ATOM 1325 C CA . LEU A 1 172 ? -10.824 -5.653 10.099 1.00 98.38 172 LEU A CA 1
ATOM 1326 C C . LEU A 1 172 ? -10.704 -6.451 8.799 1.00 98.38 172 LEU A C 1
ATOM 1328 O O . LEU A 1 172 ? -9.783 -7.243 8.637 1.00 98.38 172 LEU A O 1
ATOM 1332 N N . VAL A 1 173 ? -11.602 -6.200 7.857 1.00 98.69 173 VAL A N 1
ATOM 1333 C CA . VAL A 1 173 ? -11.512 -6.638 6.462 1.00 98.69 173 VAL A CA 1
ATOM 1334 C C . VAL A 1 173 ? -11.265 -5.382 5.646 1.00 98.69 173 VAL A C 1
ATOM 1336 O O . VAL A 1 173 ? -12.067 -4.456 5.719 1.00 98.69 173 VAL A O 1
ATOM 1339 N N . ILE A 1 174 ? -10.148 -5.298 4.932 1.00 98.69 174 ILE A N 1
ATOM 1340 C CA . ILE A 1 174 ? -9.747 -4.073 4.237 1.00 98.69 174 ILE A CA 1
ATOM 1341 C C . ILE A 1 174 ? -8.985 -4.383 2.957 1.00 98.69 174 ILE A C 1
ATOM 1343 O O . ILE A 1 174 ? -8.227 -5.348 2.864 1.00 98.69 174 ILE A O 1
ATOM 1347 N N . GLY A 1 175 ? -9.133 -3.497 1.988 1.00 98.19 175 GLY A N 1
ATOM 1348 C CA . GLY A 1 175 ? -8.300 -3.429 0.805 1.00 98.19 175 GLY A CA 1
ATOM 1349 C C . GLY A 1 175 ? -8.611 -2.153 0.045 1.00 98.19 175 GLY A C 1
ATOM 1350 O O . GLY A 1 175 ? -9.421 -1.326 0.474 1.00 98.19 175 GLY A O 1
ATOM 1351 N N . ALA A 1 176 ? -7.930 -1.958 -1.074 1.00 96.94 176 ALA A N 1
ATOM 1352 C CA . ALA A 1 176 ? -8.083 -0.736 -1.834 1.00 96.94 176 ALA A CA 1
ATOM 1353 C C . ALA A 1 176 ? -7.873 -0.954 -3.324 1.00 96.94 176 ALA A C 1
ATOM 1355 O O . ALA A 1 176 ? -7.270 -1.934 -3.760 1.00 96.94 176 ALA A O 1
ATOM 1356 N N . ALA A 1 177 ? -8.330 0.037 -4.073 1.00 94.06 177 ALA A N 1
ATOM 1357 C CA . ALA A 1 177 ? -7.947 0.293 -5.440 1.00 94.06 177 ALA A CA 1
ATOM 1358 C C . ALA A 1 177 ? -7.004 1.498 -5.540 1.00 94.06 177 ALA A C 1
ATOM 1360 O O . ALA A 1 177 ? -7.010 2.354 -4.655 1.00 94.06 177 ALA A O 1
ATOM 1361 N N . GLY A 1 178 ? -6.246 1.600 -6.637 1.00 89.88 178 GLY A N 1
ATOM 1362 C CA . GLY A 1 178 ? -5.423 2.780 -6.945 1.00 89.88 178 GLY A CA 1
ATOM 1363 C C . GLY A 1 178 ? -3.928 2.507 -7.093 1.00 89.88 178 GLY A C 1
ATOM 1364 O O . GLY A 1 178 ? -3.131 3.340 -6.661 1.00 89.88 178 GLY A O 1
ATOM 1365 N N . GLY A 1 179 ? -3.559 1.357 -7.666 1.00 89.06 179 GLY A N 1
ATOM 1366 C CA . GLY A 1 179 ? -2.172 1.053 -8.011 1.00 89.06 179 GLY A CA 1
ATOM 1367 C C . GLY A 1 179 ? -1.236 1.024 -6.810 1.00 89.06 179 GLY A C 1
ATOM 1368 O O . GLY A 1 179 ? -1.609 0.586 -5.719 1.00 89.06 179 GLY A O 1
ATOM 1369 N N . THR A 1 180 ? -0.044 1.591 -6.969 1.00 90.12 180 THR A N 1
ATOM 1370 C CA . THR A 1 180 ? 0.997 1.615 -5.932 1.00 90.12 180 THR A CA 1
ATOM 1371 C C . THR A 1 180 ? 0.467 2.189 -4.614 1.00 90.12 180 THR A C 1
ATOM 1373 O O . THR A 1 180 ? 0.718 1.663 -3.523 1.00 90.12 180 THR A O 1
ATOM 1376 N N . LYS A 1 181 ? -0.406 3.200 -4.690 1.00 94.25 181 LYS A N 1
ATOM 1377 C CA . LYS A 1 181 ? -1.023 3.852 -3.525 1.00 94.25 181 LYS A CA 1
ATOM 1378 C C . LYS A 1 181 ? -1.880 2.915 -2.674 1.00 94.25 181 LYS A C 1
ATOM 1380 O O . LYS A 1 181 ? -2.132 3.273 -1.521 1.00 94.25 181 LYS A O 1
ATOM 1385 N N . ILE A 1 182 ? -2.292 1.739 -3.162 1.00 96.19 182 ILE A N 1
ATOM 1386 C CA . ILE A 1 182 ? -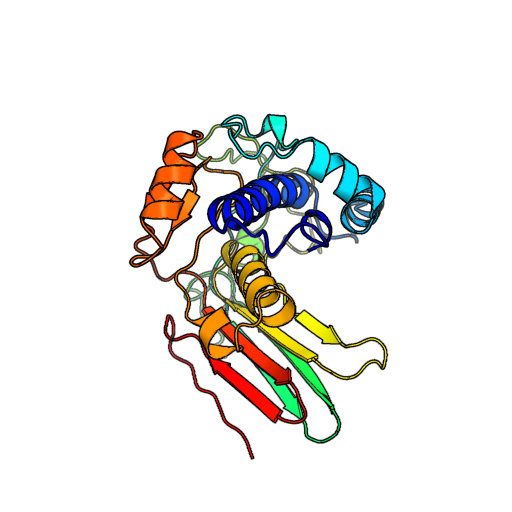3.036 0.726 -2.387 1.00 96.19 182 ILE A CA 1
ATOM 1387 C C . ILE A 1 182 ? -2.319 0.447 -1.066 1.00 96.19 182 ILE A C 1
ATOM 1389 O O . ILE A 1 182 ? -2.885 0.675 0.003 1.00 96.19 182 ILE A O 1
ATOM 1393 N N . THR A 1 183 ? -1.048 0.045 -1.133 1.00 96.44 183 THR A N 1
ATOM 1394 C CA . THR A 1 183 ? -0.277 -0.421 0.033 1.00 96.44 183 THR A CA 1
ATOM 1395 C C . THR A 1 183 ? -0.118 0.642 1.121 1.00 96.44 183 THR A C 1
ATOM 1397 O O . THR A 1 183 ? -0.304 0.354 2.303 1.00 96.44 183 THR A O 1
ATOM 1400 N N . THR A 1 184 ? 0.174 1.893 0.753 1.00 97.25 184 THR A N 1
ATOM 1401 C CA . THR A 1 184 ? 0.302 2.988 1.729 1.00 97.25 184 THR A CA 1
ATOM 1402 C C . THR A 1 184 ? -1.046 3.391 2.309 1.00 97.25 184 THR A C 1
ATOM 1404 O O . THR A 1 184 ? -1.132 3.725 3.486 1.00 97.25 184 THR A O 1
ATOM 1407 N N . SER A 1 185 ? -2.106 3.352 1.499 1.00 97.12 185 SER A N 1
ATOM 1408 C CA . SER A 1 185 ? -3.438 3.798 1.917 1.00 97.12 185 SER A CA 1
ATOM 1409 C C . SER A 1 185 ? -4.059 2.832 2.914 1.00 97.12 185 SER A C 1
ATOM 1411 O O . SER A 1 185 ? -4.527 3.270 3.964 1.00 97.12 185 SER A O 1
ATOM 1413 N N . ILE A 1 186 ? -3.988 1.522 2.642 1.00 97.81 186 ILE A N 1
ATOM 1414 C CA . ILE A 1 186 ? -4.456 0.517 3.601 1.00 97.81 186 ILE A CA 1
ATOM 1415 C C . ILE A 1 186 ? -3.611 0.548 4.876 1.00 97.81 186 ILE A C 1
ATOM 1417 O O . ILE A 1 186 ? -4.169 0.479 5.965 1.00 97.81 186 ILE A O 1
ATOM 1421 N N . ALA A 1 187 ? -2.288 0.737 4.773 1.00 97.94 187 ALA A N 1
ATOM 1422 C CA . ALA A 1 187 ? -1.418 0.789 5.942 1.00 97.94 187 ALA A CA 1
ATOM 1423 C C . ALA A 1 187 ? -1.763 1.983 6.841 1.00 97.94 187 ALA A C 1
ATOM 1425 O O . ALA A 1 187 ? -1.886 1.812 8.051 1.00 97.94 187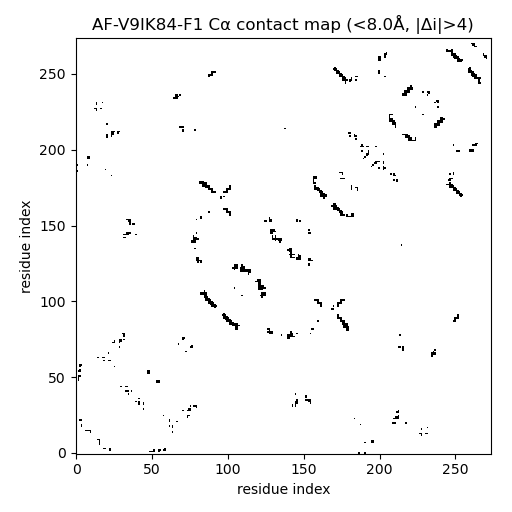 ALA A O 1
ATOM 1426 N N . THR A 1 188 ? -1.968 3.171 6.265 1.00 97.69 188 THR A N 1
ATOM 1427 C CA . THR A 1 188 ? -2.401 4.356 7.017 1.00 97.69 188 THR A CA 1
ATOM 1428 C C . THR A 1 188 ? -3.770 4.138 7.660 1.00 97.69 188 THR A C 1
ATOM 1430 O O . THR A 1 188 ? -3.911 4.381 8.856 1.00 97.69 188 THR A O 1
ATOM 1433 N N . ALA A 1 189 ? -4.761 3.628 6.922 1.00 98.12 189 ALA A N 1
ATOM 1434 C CA . ALA A 1 189 ? -6.092 3.368 7.477 1.00 98.12 189 ALA A CA 1
ATOM 1435 C C . ALA A 1 189 ? -6.053 2.337 8.621 1.00 98.12 189 ALA A C 1
ATOM 1437 O O . ALA A 1 189 ? -6.675 2.546 9.660 1.00 98.12 189 ALA A O 1
ATOM 1438 N N . MET A 1 190 ? -5.262 1.269 8.475 1.00 98.12 190 MET A N 1
ATOM 1439 C CA . MET A 1 190 ? -5.036 0.276 9.530 1.00 98.12 190 MET A CA 1
ATOM 1440 C C . MET A 1 190 ? -4.377 0.895 10.763 1.00 98.12 190 MET A C 1
ATOM 1442 O O . MET A 1 190 ? -4.820 0.634 11.873 1.00 98.12 190 MET A O 1
ATOM 1446 N N . ILE A 1 191 ? -3.346 1.727 10.592 1.00 97.44 191 ILE A N 1
ATOM 1447 C CA . ILE A 1 191 ? -2.686 2.424 11.706 1.00 97.44 191 ILE A CA 1
ATOM 1448 C C . ILE A 1 191 ? -3.690 3.305 12.452 1.00 97.44 191 ILE A C 1
ATOM 1450 O O . ILE A 1 191 ? -3.778 3.243 13.676 1.00 97.44 191 ILE A O 1
ATOM 1454 N N . LEU A 1 192 ? -4.469 4.106 11.727 1.00 96.94 192 LEU A N 1
ATOM 1455 C CA . LEU A 1 192 ? -5.419 5.025 12.343 1.00 96.94 192 LEU A CA 1
ATOM 1456 C C . LEU A 1 192 ? -6.532 4.282 13.086 1.00 96.94 192 LEU A C 1
ATOM 1458 O O . LEU A 1 192 ? -6.831 4.624 14.231 1.00 96.94 192 LEU A O 1
ATOM 1462 N N . ASN A 1 193 ? -7.102 3.246 12.463 1.00 97.06 193 ASN A N 1
ATOM 1463 C CA . ASN A 1 193 ? -8.200 2.486 13.047 1.00 97.06 193 ASN A CA 1
ATOM 1464 C C . ASN A 1 193 ? -7.756 1.579 14.203 1.00 97.06 193 ASN A C 1
ATOM 1466 O O . ASN A 1 193 ? -8.408 1.541 15.242 1.00 97.06 193 ASN A O 1
ATOM 1470 N N . LEU A 1 194 ? -6.642 0.861 14.045 1.00 95.88 194 LEU A N 1
ATOM 1471 C CA . LEU A 1 194 ? -6.198 -0.124 15.031 1.00 95.88 194 LEU A CA 1
ATOM 1472 C C . LEU A 1 194 ? -5.388 0.503 16.170 1.00 95.88 194 LEU A C 1
ATOM 1474 O O . LEU A 1 194 ? -5.437 -0.013 17.284 1.00 95.88 194 LEU A O 1
ATOM 1478 N N . TRP A 1 195 ? -4.621 1.570 15.912 1.00 95.56 195 TRP A N 1
ATOM 1479 C CA . TRP A 1 195 ? -3.653 2.110 16.881 1.00 95.56 195 TRP A CA 1
ATOM 1480 C C . TRP A 1 195 ? -3.963 3.533 17.351 1.00 95.56 195 TRP A C 1
A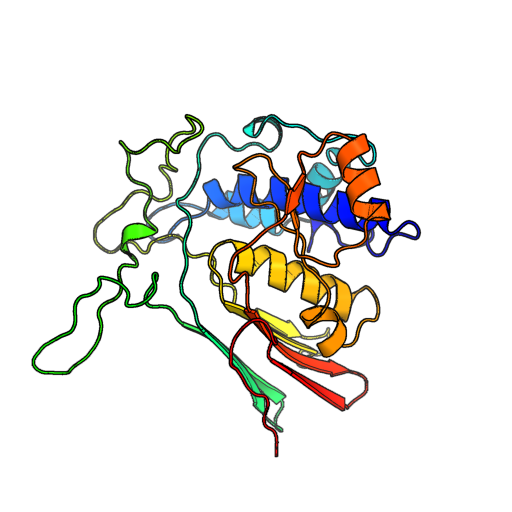TOM 1482 O O . TRP A 1 195 ? -3.552 3.898 18.450 1.00 95.56 195 TRP A O 1
ATOM 1492 N N . SER A 1 196 ? -4.690 4.331 16.565 1.00 93.75 196 SER A N 1
ATOM 1493 C CA . SER A 1 196 ? -4.939 5.749 16.881 1.00 93.75 196 SER A CA 1
ATOM 1494 C C . SER A 1 196 ? -6.377 6.055 17.309 1.00 93.75 196 SER A C 1
ATOM 1496 O O . SER A 1 196 ? -6.712 7.222 17.497 1.00 93.75 196 SER A O 1
ATOM 1498 N N . GLY A 1 197 ? -7.223 5.033 17.470 1.00 91.44 197 GLY A N 1
ATOM 1499 C CA . GLY A 1 197 ? -8.586 5.170 17.993 1.00 91.44 197 GLY A CA 1
ATOM 1500 C C . GLY A 1 197 ? -9.613 5.737 17.010 1.00 91.44 197 GLY A C 1
ATOM 1501 O O . GLY A 1 197 ? -10.703 6.102 17.440 1.00 91.44 197 GLY A O 1
ATOM 1502 N N . TYR A 1 198 ? -9.288 5.818 15.717 1.00 95.19 198 TYR A N 1
ATOM 1503 C CA . TYR A 1 198 ? -10.230 6.275 14.695 1.00 95.19 198 TYR A CA 1
ATOM 1504 C C . TYR A 1 198 ? -11.253 5.172 14.427 1.00 95.19 198 TYR A C 1
ATOM 1506 O O . TYR A 1 198 ? -10.892 3.997 14.323 1.00 95.19 198 TYR A O 1
ATOM 1514 N N . ASP A 1 199 ? -12.519 5.529 14.229 1.00 95.81 199 ASP A N 1
ATOM 1515 C CA . ASP A 1 199 ? -13.448 4.592 13.603 1.00 95.81 199 ASP A CA 1
ATOM 1516 C C . ASP A 1 199 ? -13.058 4.355 12.127 1.00 95.81 199 ASP A C 1
ATOM 1518 O O . ASP A 1 199 ? -12.218 5.057 11.548 1.00 95.81 199 ASP A O 1
ATOM 1522 N N . ILE A 1 200 ? -13.633 3.329 11.494 1.00 97.38 200 ILE A N 1
ATOM 1523 C CA . ILE A 1 200 ? -13.231 2.972 10.128 1.00 97.38 200 ILE A CA 1
ATOM 1524 C C . ILE A 1 200 ? -13.645 4.022 9.092 1.00 97.38 200 ILE A C 1
ATOM 1526 O O . ILE A 1 200 ? -12.972 4.169 8.073 1.00 97.38 200 ILE A O 1
ATOM 1530 N N . LYS A 1 201 ? -14.714 4.789 9.340 1.00 96.75 201 LYS A N 1
ATOM 1531 C CA . LYS A 1 201 ? -15.138 5.861 8.435 1.00 96.75 201 LYS A CA 1
ATOM 1532 C C . LYS A 1 201 ? -14.130 7.004 8.481 1.00 96.75 201 LYS A C 1
ATOM 1534 O O . LYS A 1 201 ? -13.643 7.419 7.435 1.00 96.75 201 LYS A O 1
ATOM 1539 N N . GLN A 1 202 ? -13.744 7.435 9.679 1.00 97.31 202 GLN A N 1
ATOM 1540 C CA . GLN A 1 202 ? -12.720 8.453 9.903 1.00 97.31 202 GLN A CA 1
ATOM 1541 C C . GLN A 1 202 ? -11.373 8.041 9.295 1.00 97.31 202 GLN A C 1
ATOM 1543 O O . GLN A 1 202 ? -10.739 8.836 8.601 1.00 97.31 202 GLN A O 1
ATOM 1548 N N . ALA A 1 203 ? -10.943 6.796 9.525 1.00 97.62 203 ALA A N 1
ATOM 1549 C CA . ALA A 1 203 ? -9.675 6.279 9.012 1.00 97.62 203 ALA A CA 1
ATOM 1550 C C . ALA A 1 203 ? -9.633 6.194 7.474 1.00 97.62 203 ALA A C 1
ATOM 1552 O O . ALA A 1 203 ? -8.569 6.364 6.880 1.00 97.62 203 ALA A O 1
ATOM 1553 N N . VAL A 1 204 ? -10.776 5.939 6.827 1.00 97.75 204 VAL A N 1
ATOM 1554 C CA . VAL A 1 204 ? -10.900 5.931 5.360 1.00 97.75 204 VAL A CA 1
ATOM 1555 C C . VAL A 1 204 ? -10.988 7.351 4.795 1.00 97.75 204 VAL A C 1
ATOM 1557 O O . VAL A 1 204 ? -10.359 7.640 3.775 1.00 97.75 204 VAL A O 1
ATOM 1560 N N . ASP A 1 205 ? -11.744 8.239 5.436 1.00 96.56 205 ASP A N 1
ATOM 1561 C CA . ASP A 1 205 ? -12.054 9.563 4.893 1.00 96.56 205 ASP A CA 1
ATOM 1562 C C . ASP A 1 205 ? -10.907 10.564 5.010 1.00 96.56 205 ASP A C 1
ATOM 1564 O O . ASP A 1 205 ? -10.777 11.428 4.140 1.00 96.56 205 ASP A O 1
ATOM 1568 N N . VAL A 1 206 ? -10.087 10.461 6.062 1.00 95.56 206 VAL A N 1
ATOM 1569 C CA . VAL A 1 206 ? -9.013 11.423 6.343 1.00 95.56 206 VAL A CA 1
ATOM 1570 C C . VAL A 1 206 ? -8.151 11.694 5.096 1.00 95.56 206 VAL A C 1
ATOM 1572 O O . VAL A 1 206 ? -7.853 10.757 4.342 1.00 95.56 206 VAL A O 1
ATOM 1575 N N . PRO A 1 207 ? -7.739 12.954 4.848 1.00 95.62 207 PRO A N 1
ATOM 1576 C CA . PRO A 1 207 ? -6.820 13.268 3.761 1.00 95.62 207 PRO A CA 1
ATOM 1577 C C . PRO A 1 207 ? -5.556 12.410 3.832 1.00 95.62 207 PRO A C 1
ATOM 1579 O O . PRO A 1 207 ? -5.003 12.177 4.910 1.00 95.62 207 PRO A O 1
ATOM 1582 N N . ARG A 1 208 ? -5.086 11.938 2.678 1.00 95.06 208 ARG A N 1
ATOM 1583 C CA . ARG A 1 208 ? -3.967 10.994 2.589 1.00 95.06 208 ARG A CA 1
ATOM 1584 C C . ARG A 1 208 ? -2.652 11.668 2.253 1.00 95.06 208 ARG A C 1
ATOM 1586 O O . ARG A 1 208 ? -2.598 12.721 1.622 1.00 95.06 208 ARG A O 1
ATOM 1593 N N . ILE A 1 209 ? -1.588 10.973 2.634 1.00 96.19 209 ILE A N 1
ATOM 1594 C CA . ILE A 1 209 ? -0.212 11.262 2.257 1.00 96.19 209 ILE A CA 1
ATOM 1595 C C . ILE A 1 209 ? 0.451 9.970 1.781 1.00 96.19 209 ILE A C 1
ATOM 1597 O O . ILE A 1 209 ? 0.143 8.878 2.269 1.00 96.19 209 ILE A O 1
ATOM 1601 N N . HIS A 1 210 ? 1.333 10.080 0.798 1.00 96.94 210 HIS A N 1
ATOM 1602 C CA . HIS A 1 210 ? 1.913 8.945 0.101 1.00 96.94 210 HIS A CA 1
ATOM 1603 C C . HIS A 1 210 ? 3.359 9.230 -0.300 1.00 96.94 210 HIS A C 1
ATOM 1605 O O . HIS A 1 210 ? 3.704 10.337 -0.708 1.00 96.94 210 HIS A O 1
ATOM 1611 N N . HIS A 1 211 ? 4.191 8.194 -0.221 1.00 96.69 211 HIS A N 1
ATOM 1612 C CA . HIS A 1 211 ? 5.538 8.196 -0.769 1.00 96.69 211 HIS A CA 1
ATOM 1613 C C . HIS A 1 211 ? 5.871 6.778 -1.242 1.00 96.69 211 HIS A C 1
ATOM 1615 O O . HIS A 1 211 ? 5.797 5.836 -0.457 1.00 96.69 211 HIS A O 1
ATOM 1621 N N . GLN A 1 212 ? 6.265 6.626 -2.504 1.00 94.19 212 GLN A N 1
ATOM 1622 C CA . GLN A 1 212 ? 6.594 5.330 -3.126 1.00 94.19 212 GLN A CA 1
ATOM 1623 C C . GLN A 1 212 ? 8.086 5.184 -3.448 1.00 94.19 212 GLN A C 1
ATOM 1625 O O . GLN A 1 212 ? 8.493 4.467 -4.357 1.00 94.19 212 GLN A O 1
ATOM 1630 N N . LEU A 1 213 ? 8.903 5.900 -2.680 1.00 94.50 213 LEU A N 1
ATOM 1631 C CA . LEU A 1 213 ? 10.344 6.088 -2.839 1.00 94.50 213 LEU A CA 1
ATOM 1632 C C . LEU A 1 213 ? 10.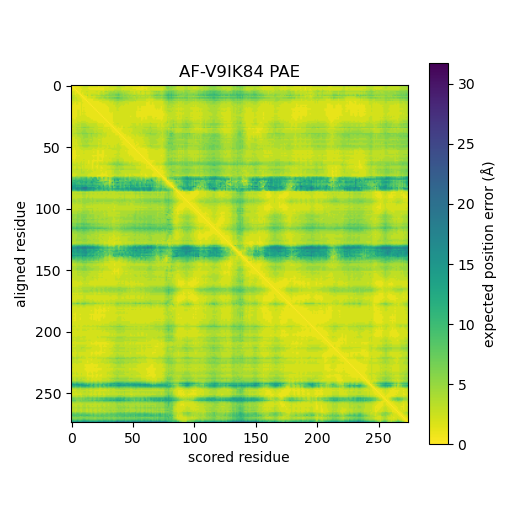730 6.901 -4.077 1.00 94.50 213 LEU A C 1
ATOM 1634 O O . LEU A 1 213 ? 11.439 7.881 -3.926 1.00 94.50 213 LEU A O 1
ATOM 1638 N N . LEU A 1 214 ? 10.270 6.538 -5.270 1.00 90.44 214 LEU A N 1
ATOM 1639 C CA . LEU A 1 214 ? 10.569 7.281 -6.492 1.00 90.44 214 LEU A CA 1
ATOM 1640 C C . LEU A 1 214 ? 9.280 7.719 -7.201 1.00 90.44 214 LEU A C 1
ATOM 1642 O O . LEU A 1 214 ? 8.420 6.867 -7.432 1.00 90.44 214 LEU A O 1
ATOM 1646 N N . PRO A 1 215 ? 9.145 9.009 -7.574 1.00 91.88 215 PRO A N 1
ATOM 1647 C CA . PRO A 1 215 ? 10.046 10.125 -7.239 1.00 91.88 215 PRO A CA 1
ATOM 1648 C C . PRO A 1 215 ? 10.186 10.373 -5.725 1.00 91.88 215 PRO A C 1
ATOM 1650 O O . PRO A 1 215 ? 9.309 9.985 -4.955 1.00 91.88 215 PRO A O 1
ATOM 1653 N N . MET A 1 216 ? 11.274 11.044 -5.314 1.00 93.62 216 MET A N 1
ATOM 1654 C CA . MET A 1 216 ? 11.526 11.470 -3.922 1.00 93.62 216 MET A CA 1
ATOM 1655 C C . MET A 1 216 ? 10.621 12.651 -3.537 1.00 93.62 216 MET A C 1
ATOM 1657 O O . MET A 1 216 ? 11.084 13.747 -3.220 1.00 93.62 216 MET A O 1
ATOM 1661 N N . ILE A 1 217 ? 9.311 12.437 -3.643 1.00 95.81 217 ILE A N 1
ATOM 1662 C CA . ILE A 1 217 ? 8.268 13.408 -3.343 1.00 95.81 217 ILE A CA 1
ATOM 1663 C C . ILE A 1 217 ? 7.235 12.788 -2.412 1.00 95.81 217 ILE A C 1
ATOM 1665 O O . ILE A 1 217 ? 6.794 11.649 -2.573 1.00 95.81 217 ILE A O 1
ATOM 1669 N N . VAL A 1 218 ? 6.807 13.584 -1.448 1.00 97.88 218 VAL A N 1
ATOM 1670 C CA . VAL A 1 218 ? 5.648 13.315 -0.616 1.00 97.88 218 VAL A CA 1
ATOM 1671 C C . VAL A 1 218 ? 4.427 13.880 -1.331 1.00 97.88 218 VAL A C 1
ATOM 1673 O O . VAL A 1 218 ? 4.282 15.094 -1.479 1.00 97.88 218 VAL A O 1
ATOM 1676 N N . GLN A 1 219 ? 3.543 12.996 -1.781 1.00 97.50 219 GLN A N 1
ATOM 1677 C CA . GLN A 1 219 ? 2.267 13.378 -2.376 1.00 97.50 219 GLN A CA 1
ATOM 1678 C C . GLN A 1 219 ? 1.198 13.466 -1.291 1.00 97.50 219 GLN A C 1
ATOM 1680 O O . GLN A 1 219 ? 1.080 12.543 -0.487 1.00 97.50 219 GLN A O 1
ATOM 1685 N N . TYR A 1 220 ? 0.406 14.537 -1.273 1.00 97.25 220 TYR A N 1
ATOM 1686 C CA . TYR A 1 220 ? -0.674 14.719 -0.297 1.00 97.25 220 TYR A CA 1
ATOM 1687 C C . TYR A 1 220 ? -1.984 15.155 -0.958 1.00 97.25 220 TYR A C 1
ATOM 1689 O O . TYR A 1 220 ? -1.980 15.781 -2.017 1.00 97.25 220 TYR A O 1
ATOM 1697 N N . GLU A 1 221 ? -3.110 14.827 -0.335 1.00 96.44 221 GLU A N 1
ATOM 1698 C CA . GLU A 1 221 ? -4.436 15.266 -0.778 1.00 96.44 221 GLU A CA 1
ATOM 1699 C C . GLU A 1 221 ? -4.810 16.646 -0.228 1.00 96.44 221 GLU A C 1
ATOM 1701 O O . GLU A 1 221 ? -4.376 17.049 0.852 1.00 96.44 221 GLU A O 1
ATOM 1706 N N . GLN A 1 222 ? -5.677 17.362 -0.946 1.00 93.75 222 GLN A N 1
ATOM 1707 C CA . GLN A 1 222 ? -6.221 18.633 -0.466 1.00 93.75 222 GLN A CA 1
ATOM 1708 C C . GLN A 1 222 ? -6.892 18.468 0.906 1.00 93.75 222 GLN A C 1
ATOM 1710 O O . GLN A 1 222 ? -7.588 17.487 1.163 1.00 93.75 222 GLN A O 1
ATOM 1715 N N . GLY A 1 223 ? -6.665 19.436 1.796 1.00 93.44 223 GLY A N 1
ATOM 1716 C CA . GLY A 1 223 ? -7.158 19.398 3.176 1.00 93.44 223 GLY A CA 1
ATOM 1717 C C . GLY A 1 223 ? -6.254 18.660 4.171 1.00 93.44 223 GLY A C 1
ATOM 1718 O O . GLY A 1 223 ? -6.573 18.639 5.360 1.00 93.44 223 GLY A O 1
ATOM 1719 N N . PHE A 1 224 ? -5.121 18.088 3.741 1.00 96.69 224 PHE A N 1
ATOM 1720 C CA . PHE A 1 224 ? -4.125 17.561 4.678 1.00 96.69 224 PHE A CA 1
ATOM 1721 C C . PHE A 1 224 ? -3.565 18.678 5.577 1.00 96.69 224 PHE A C 1
ATOM 1723 O O . PHE A 1 224 ? -3.409 19.821 5.149 1.00 96.69 224 PHE A O 1
ATOM 1730 N N . SER A 1 225 ? -3.262 18.351 6.837 1.00 97.38 225 SER A N 1
ATOM 1731 C CA . SER A 1 225 ? -2.848 19.327 7.856 1.00 97.38 225 SER A CA 1
ATOM 1732 C C . SER A 1 225 ? -1.622 20.142 7.430 1.00 97.38 225 SER A C 1
ATOM 1734 O O . SER A 1 225 ? -0.520 19.604 7.303 1.00 97.38 225 SER A O 1
ATOM 1736 N N . THR A 1 226 ? -1.795 21.459 7.296 1.00 97.31 226 THR A N 1
ATOM 1737 C CA . THR A 1 226 ? -0.729 22.402 6.920 1.00 97.31 226 THR A CA 1
ATOM 1738 C C . THR A 1 226 ? 0.433 22.394 7.905 1.00 97.31 226 THR A C 1
ATOM 1740 O O . THR A 1 226 ? 1.582 22.496 7.491 1.00 97.31 226 THR A O 1
ATOM 1743 N N . ASP A 1 227 ? 0.166 22.209 9.198 1.00 98.06 227 ASP A N 1
ATOM 1744 C CA . ASP A 1 227 ? 1.205 22.162 10.232 1.00 98.06 227 ASP A CA 1
ATOM 1745 C C . ASP A 1 227 ? 2.128 20.950 10.075 1.00 98.06 227 ASP A C 1
ATOM 1747 O O . ASP A 1 227 ? 3.333 21.047 10.322 1.00 98.06 227 ASP A O 1
ATOM 1751 N N . ILE A 1 228 ? 1.572 19.810 9.651 1.00 98.12 228 ILE A N 1
ATOM 1752 C CA . ILE A 1 228 ? 2.347 18.604 9.353 1.00 98.12 228 ILE A CA 1
ATOM 1753 C C . ILE A 1 228 ? 3.117 18.790 8.045 1.00 98.12 228 ILE A C 1
ATOM 1755 O O . ILE A 1 228 ? 4.307 18.489 8.008 1.00 98.12 228 ILE A O 1
ATOM 1759 N N . LEU A 1 229 ? 2.483 19.329 6.998 1.00 98.38 229 LEU A N 1
ATOM 1760 C CA . LEU A 1 229 ? 3.158 19.596 5.722 1.00 98.38 229 LEU A CA 1
ATOM 1761 C C . LEU A 1 229 ? 4.334 20.568 5.902 1.00 98.38 229 LEU A C 1
ATOM 1763 O O . LEU A 1 229 ? 5.437 20.284 5.450 1.00 98.38 229 LEU A O 1
ATOM 1767 N N . ASN A 1 230 ? 4.143 21.665 6.636 1.00 98.38 230 ASN A N 1
ATOM 1768 C CA . ASN A 1 230 ? 5.206 22.629 6.925 1.00 98.38 230 ASN A CA 1
ATOM 1769 C C . ASN A 1 230 ? 6.362 21.980 7.690 1.00 98.38 230 ASN A C 1
ATOM 1771 O O . ASN A 1 230 ? 7.525 22.199 7.362 1.00 98.38 230 ASN A O 1
ATOM 1775 N N . TYR A 1 231 ? 6.058 21.146 8.686 1.00 98.56 231 TYR A N 1
ATOM 1776 C CA . TYR A 1 231 ? 7.084 20.397 9.405 1.00 98.56 231 TYR A CA 1
ATOM 1777 C C . TYR A 1 231 ? 7.872 19.463 8.480 1.00 98.56 231 TYR A C 1
ATOM 1779 O O . TYR A 1 231 ? 9.099 19.522 8.477 1.00 98.56 231 TYR A O 1
ATOM 1787 N N . LEU A 1 232 ? 7.184 18.653 7.669 1.00 98.56 232 LEU A N 1
ATOM 1788 C CA . LEU A 1 232 ? 7.811 17.729 6.722 1.00 98.56 232 LEU A CA 1
ATOM 1789 C C . LEU A 1 232 ? 8.688 18.476 5.701 1.00 98.56 232 LEU A C 1
ATOM 1791 O O . LEU A 1 232 ? 9.793 18.030 5.396 1.00 98.56 232 LEU A O 1
ATOM 1795 N N . SER A 1 233 ? 8.232 19.638 5.224 1.00 98.31 233 SER A N 1
ATOM 1796 C CA . SER A 1 233 ? 8.994 20.488 4.306 1.00 98.31 233 SER A CA 1
ATOM 1797 C C . SER A 1 233 ? 10.252 21.036 4.977 1.00 98.31 233 SER A C 1
ATOM 1799 O O . SER A 1 233 ? 11.327 21.011 4.383 1.00 98.31 233 SER A O 1
ATOM 1801 N N . ASN A 1 234 ? 10.142 21.496 6.227 1.00 98.44 234 ASN A N 1
ATOM 1802 C CA . ASN A 1 234 ? 11.262 22.059 6.984 1.00 98.44 234 ASN A CA 1
ATOM 1803 C C . ASN A 1 234 ? 12.357 21.027 7.284 1.00 98.44 234 ASN A C 1
ATOM 1805 O O . ASN A 1 234 ? 13.524 21.393 7.386 1.00 98.44 234 ASN A O 1
ATOM 1809 N N . ILE A 1 235 ? 11.997 19.747 7.407 1.00 98.12 235 ILE A N 1
ATOM 1810 C CA . ILE A 1 235 ? 12.953 18.645 7.601 1.00 98.12 235 ILE A CA 1
ATOM 1811 C C . ILE A 1 235 ? 13.427 18.022 6.273 1.00 98.12 235 ILE A C 1
ATOM 1813 O O . ILE A 1 235 ? 14.078 16.979 6.270 1.00 98.12 235 ILE A O 1
ATOM 1817 N N . GLY A 1 236 ? 13.122 18.658 5.137 1.00 98.12 236 GLY A N 1
ATOM 1818 C CA . GLY A 1 236 ? 13.742 18.364 3.844 1.00 98.12 236 GLY A CA 1
ATOM 1819 C C . GLY A 1 236 ? 12.941 17.481 2.886 1.00 98.12 236 GLY A C 1
ATOM 1820 O O . GLY A 1 236 ? 13.483 17.111 1.841 1.00 98.12 236 GLY A O 1
ATOM 1821 N N . HIS A 1 237 ? 11.682 17.139 3.187 1.00 98.31 237 HIS A N 1
ATOM 1822 C CA . HIS A 1 237 ? 10.828 16.463 2.203 1.00 98.31 237 HIS A CA 1
ATOM 1823 C C . HIS A 1 237 ? 10.383 17.434 1.116 1.00 98.31 237 HIS A C 1
ATOM 1825 O O . HIS A 1 237 ? 9.913 18.532 1.405 1.00 98.31 237 HIS A O 1
ATOM 1831 N N . ASN A 1 238 ? 10.442 16.990 -0.137 1.00 97.62 238 ASN A N 1
ATOM 1832 C CA . ASN A 1 238 ? 9.760 17.672 -1.226 1.00 97.62 238 ASN A CA 1
ATOM 1833 C C . ASN A 1 238 ? 8.277 17.291 -1.207 1.00 97.62 238 ASN A C 1
ATOM 1835 O O . ASN A 1 238 ? 7.945 16.109 -1.286 1.00 97.62 238 ASN A O 1
ATOM 1839 N N . ILE A 1 239 ? 7.389 18.272 -1.082 1.00 97.19 239 ILE A N 1
ATOM 1840 C CA . ILE A 1 239 ? 5.957 18.046 -0.893 1.00 97.19 239 ILE A CA 1
ATOM 1841 C C . ILE A 1 239 ? 5.199 18.559 -2.111 1.00 97.19 239 ILE A C 1
ATOM 1843 O O . ILE A 1 239 ? 5.413 19.676 -2.574 1.00 97.19 239 ILE A O 1
ATOM 1847 N N . THR A 1 240 ? 4.280 17.754 -2.634 1.00 96.88 240 THR A N 1
ATOM 1848 C CA . THR A 1 240 ? 3.484 18.115 -3.809 1.00 96.88 240 THR A CA 1
ATOM 1849 C C . THR A 1 240 ? 2.035 17.691 -3.621 1.00 96.88 240 THR A C 1
ATOM 1851 O O . THR A 1 240 ? 1.751 16.561 -3.224 1.00 96.88 240 THR A O 1
ATOM 1854 N N . ALA A 1 241 ? 1.106 18.602 -3.910 1.00 95.94 241 ALA A N 1
ATOM 1855 C CA . ALA A 1 241 ? -0.313 18.282 -3.884 1.00 95.94 241 ALA A CA 1
ATOM 1856 C C . ALA A 1 241 ? -0.644 17.303 -5.015 1.00 95.94 241 ALA A C 1
ATOM 1858 O O . ALA A 1 241 ? -0.216 17.487 -6.154 1.00 95.94 241 ALA A O 1
ATOM 1859 N N . TYR A 1 242 ? -1.423 16.276 -4.709 1.00 92.19 242 TYR A N 1
ATOM 1860 C CA . TYR A 1 242 ? -1.918 15.326 -5.690 1.00 92.19 242 TYR A CA 1
ATOM 1861 C C . TYR A 1 242 ? -3.262 15.797 -6.258 1.00 92.19 242 TYR A C 1
ATOM 1863 O O . TYR A 1 242 ? -4.148 16.212 -5.510 1.00 92.19 242 TYR A O 1
ATOM 1871 N N . THR A 1 243 ? -3.410 15.740 -7.582 1.00 83.62 243 THR A N 1
ATOM 1872 C CA . THR A 1 243 ? -4.560 16.297 -8.320 1.00 83.62 243 THR A CA 1
ATOM 1873 C C . THR A 1 243 ? -5.408 15.243 -9.044 1.00 83.62 243 THR A C 1
ATOM 1875 O O . THR A 1 243 ? -6.347 15.602 -9.748 1.00 83.62 243 THR A O 1
ATOM 1878 N N . GLY A 1 244 ? -5.092 13.952 -8.892 1.00 81.88 244 GLY A N 1
ATOM 1879 C CA . GLY A 1 244 ? -5.797 12.848 -9.553 1.00 81.88 244 GLY A CA 1
ATOM 1880 C C . GLY A 1 244 ? -6.792 12.103 -8.659 1.00 81.88 244 GLY A C 1
ATOM 1881 O O . GLY A 1 244 ? -6.965 12.410 -7.479 1.00 81.88 244 GLY A O 1
ATOM 1882 N N . ILE A 1 245 ? -7.407 11.061 -9.223 1.00 75.12 245 ILE A N 1
ATOM 1883 C CA . ILE A 1 245 ? -8.209 10.087 -8.473 1.00 75.12 245 ILE A CA 1
ATOM 1884 C C . ILE A 1 245 ? -7.218 9.145 -7.787 1.00 75.12 245 ILE A C 1
ATOM 1886 O O . ILE A 1 245 ? -6.609 8.301 -8.440 1.00 75.12 245 ILE A O 1
ATOM 1890 N N . GLY A 1 246 ? -7.000 9.348 -6.487 1.00 85.06 246 GLY A N 1
ATOM 1891 C CA . GLY A 1 246 ? -6.026 8.591 -5.703 1.00 85.06 246 GLY A CA 1
ATOM 1892 C C . GLY A 1 246 ? -6.446 7.138 -5.473 1.00 85.06 246 GLY A C 1
ATOM 1893 O O . GLY A 1 246 ? -7.040 6.467 -6.323 1.00 85.06 246 GLY A O 1
ATOM 1894 N N . SER A 1 247 ? -6.137 6.632 -4.285 1.00 93.25 247 SER A N 1
ATOM 1895 C CA . SER A 1 247 ? -6.634 5.331 -3.852 1.00 93.25 247 SER A CA 1
ATOM 1896 C C . SER A 1 247 ? -8.098 5.399 -3.410 1.00 93.25 247 SER A C 1
ATOM 1898 O O . SER A 1 247 ? -8.596 6.460 -3.041 1.00 93.25 247 SER A O 1
ATOM 1900 N N . ALA A 1 248 ? -8.775 4.254 -3.419 1.00 95.31 248 ALA A N 1
ATOM 1901 C CA . ALA A 1 248 ? -10.108 4.088 -2.850 1.00 95.31 248 ALA A CA 1
ATOM 1902 C C . ALA A 1 248 ? -10.148 2.852 -1.957 1.00 95.31 248 ALA A C 1
ATOM 1904 O O . ALA A 1 248 ? -9.879 1.754 -2.437 1.00 95.31 248 ALA A O 1
ATOM 1905 N N . ILE A 1 249 ? -10.452 3.029 -0.673 1.00 97.62 249 ILE A N 1
ATOM 1906 C CA . ILE A 1 249 ? -10.502 1.944 0.316 1.00 97.62 249 ILE A CA 1
ATOM 1907 C C . ILE A 1 249 ? -11.944 1.440 0.469 1.00 97.62 249 ILE A C 1
ATOM 1909 O O . ILE A 1 249 ? -12.874 2.234 0.599 1.00 97.62 249 ILE A O 1
ATOM 1913 N N . THR A 1 250 ? -12.137 0.125 0.538 1.00 97.88 250 THR A N 1
ATOM 1914 C CA . THR A 1 250 ? -13.348 -0.435 1.158 1.00 97.88 250 THR A CA 1
ATOM 1915 C C . THR A 1 250 ? -12.935 -1.233 2.378 1.00 97.88 250 THR A C 1
ATOM 1917 O O . THR A 1 250 ? -11.911 -1.920 2.355 1.00 97.88 250 THR A O 1
ATOM 1920 N N . ALA A 1 251 ? -13.688 -1.091 3.465 1.00 98.31 251 ALA A N 1
ATOM 1921 C CA . ALA A 1 251 ? -13.341 -1.736 4.717 1.00 98.31 251 ALA A CA 1
ATOM 1922 C C . ALA A 1 251 ? -14.560 -2.045 5.585 1.00 98.31 251 ALA A C 1
ATOM 1924 O O . ALA A 1 251 ? -15.538 -1.298 5.597 1.00 98.31 251 ALA A O 1
ATOM 1925 N N . ILE A 1 252 ? -14.457 -3.120 6.361 1.00 98.31 252 ILE A N 1
ATOM 1926 C CA . ILE A 1 252 ? -15.384 -3.492 7.428 1.00 98.31 252 ILE A CA 1
ATOM 1927 C C . ILE A 1 252 ? -14.567 -3.687 8.701 1.00 98.31 252 ILE A C 1
ATOM 1929 O O . ILE A 1 252 ? -13.671 -4.527 8.720 1.00 98.31 252 ILE A O 1
ATOM 1933 N N . SER A 1 253 ? -14.865 -2.948 9.767 1.00 97.56 253 SER A N 1
ATOM 1934 C CA . SER A 1 253 ? -14.256 -3.142 11.082 1.00 97.56 253 SER A CA 1
ATOM 1935 C C . SER A 1 253 ? -15.266 -3.688 12.087 1.00 97.56 253 SER A C 1
ATOM 1937 O O . SER A 1 253 ? -16.455 -3.363 12.048 1.00 97.56 253 SER A O 1
ATOM 1939 N N . LYS A 1 254 ? -14.777 -4.516 13.011 1.00 94.88 254 LYS A N 1
ATOM 1940 C CA . LYS A 1 254 ? -15.532 -5.001 14.166 1.00 94.88 254 LYS A CA 1
ATOM 1941 C C . LYS A 1 254 ? -14.895 -4.460 15.441 1.00 94.88 254 LYS A C 1
ATOM 1943 O O . LYS A 1 254 ? -13.733 -4.747 15.751 1.00 94.88 254 LYS A O 1
ATOM 1948 N N . GLN A 1 255 ? -15.658 -3.666 16.187 1.00 86.69 255 GLN A N 1
ATOM 1949 C CA . GLN A 1 255 ? -15.208 -3.028 17.422 1.00 86.69 255 GLN A CA 1
ATOM 1950 C C . GLN A 1 255 ? -16.323 -3.069 18.464 1.00 86.69 255 GLN A C 1
ATOM 1952 O O . GLN A 1 255 ? -17.447 -2.662 18.190 1.00 86.69 255 GLN A O 1
ATOM 1957 N N . ASN A 1 256 ? -16.013 -3.564 19.667 1.00 84.88 256 ASN A N 1
ATOM 1958 C CA . ASN A 1 256 ? -16.942 -3.618 20.804 1.00 84.88 256 ASN A CA 1
ATOM 1959 C C . ASN A 1 256 ? -18.294 -4.283 20.469 1.00 84.88 256 ASN A C 1
ATOM 1961 O O . ASN A 1 256 ? -19.352 -3.804 20.869 1.00 84.88 256 ASN A O 1
ATOM 1965 N N . GLY A 1 257 ? -18.260 -5.366 19.685 1.00 85.19 257 GLY A N 1
ATOM 1966 C CA . GLY A 1 257 ? -19.460 -6.092 19.254 1.00 85.19 257 GLY A CA 1
ATOM 1967 C C . GLY A 1 257 ? -20.264 -5.417 18.136 1.00 85.19 257 GLY A C 1
ATOM 1968 O O . GLY A 1 257 ? -21.245 -5.995 17.681 1.00 85.19 257 GLY A O 1
ATOM 1969 N N . GLN A 1 258 ? -19.848 -4.242 17.659 1.00 91.94 258 GLN A N 1
ATOM 1970 C CA . GLN A 1 258 ? -20.479 -3.530 16.549 1.00 91.94 258 GLN A CA 1
ATOM 1971 C C . GLN A 1 258 ? -19.680 -3.706 15.257 1.00 91.94 258 GLN A C 1
ATOM 1973 O O . GLN A 1 258 ? -18.455 -3.860 15.285 1.00 91.94 258 GLN A O 1
ATOM 1978 N N . ILE A 1 259 ? -20.389 -3.685 14.128 1.00 95.44 259 ILE A N 1
ATOM 1979 C CA . ILE A 1 259 ? -19.820 -3.775 12.782 1.00 95.44 259 ILE A CA 1
ATOM 1980 C C . ILE A 1 259 ? -19.980 -2.416 12.110 1.00 95.44 259 ILE A C 1
ATOM 1982 O O . ILE A 1 259 ? -21.086 -1.885 12.022 1.00 95.44 259 ILE A O 1
ATOM 1986 N N . PHE A 1 260 ? -18.879 -1.880 11.597 1.00 96.25 260 PHE A N 1
ATOM 1987 C CA . PHE A 1 260 ? -18.856 -0.644 10.831 1.00 96.25 260 PHE A CA 1
ATOM 1988 C C . PHE A 1 260 ? -18.306 -0.939 9.443 1.00 96.25 260 PHE A C 1
ATOM 1990 O O . PHE A 1 260 ? -17.253 -1.554 9.310 1.00 96.25 260 PHE A O 1
ATOM 1997 N N . ALA A 1 261 ? -18.998 -0.482 8.406 1.00 96.88 261 ALA A N 1
ATOM 1998 C CA . ALA A 1 261 ? -18.545 -0.604 7.027 1.00 96.88 261 ALA A CA 1
ATOM 1999 C C . ALA A 1 261 ? -18.320 0.786 6.432 1.00 96.88 261 ALA A C 1
ATOM 2001 O O . ALA A 1 261 ? -19.105 1.706 6.668 1.00 96.88 261 ALA A O 1
ATOM 2002 N N . SER A 1 262 ? -17.271 0.928 5.628 1.00 97.31 262 SER A N 1
ATOM 2003 C CA . SER A 1 262 ? -16.949 2.158 4.914 1.00 97.31 262 SER A CA 1
ATOM 2004 C C . SER A 1 262 ? -16.591 1.863 3.460 1.00 97.31 262 SER A C 1
ATOM 2006 O O . SER A 1 262 ? -15.813 0.954 3.165 1.00 97.31 262 SER A O 1
ATOM 2008 N N . SER A 1 263 ? -17.163 2.664 2.563 1.00 96.56 263 SER A N 1
ATOM 2009 C CA . SER A 1 263 ? -16.756 2.785 1.166 1.00 96.56 263 SER A CA 1
ATOM 2010 C C . SER A 1 263 ? -16.218 4.195 0.975 1.00 96.56 263 SER A C 1
ATOM 2012 O O . SER A 1 263 ? -16.877 5.165 1.350 1.00 96.56 263 SER A O 1
ATOM 2014 N N . ASP A 1 264 ? -15.019 4.305 0.420 1.00 96.50 264 ASP A N 1
ATOM 2015 C CA . ASP A 1 264 ? -14.338 5.579 0.212 1.00 96.50 264 ASP A CA 1
ATOM 2016 C C . ASP A 1 264 ? -15.084 6.482 -0.772 1.00 96.50 264 ASP A C 1
ATOM 2018 O O . ASP A 1 264 ? -15.426 6.053 -1.870 1.00 96.50 264 ASP A O 1
ATOM 2022 N N . PHE A 1 265 ? -15.287 7.746 -0.396 1.00 93.81 265 PHE A N 1
ATOM 2023 C CA . PHE A 1 265 ? -15.982 8.741 -1.215 1.00 93.81 265 PHE A CA 1
ATOM 2024 C C . PHE A 1 265 ? -15.205 9.148 -2.478 1.00 93.81 265 PHE A C 1
ATOM 2026 O O . PHE A 1 265 ? -15.779 9.755 -3.379 1.00 93.81 265 PHE A O 1
ATOM 2033 N N . ARG A 1 266 ? -13.898 8.853 -2.552 1.00 92.88 266 ARG A N 1
ATOM 2034 C CA . ARG A 1 266 ? -13.038 9.195 -3.702 1.00 92.88 266 ARG A CA 1
ATOM 2035 C C . ARG A 1 266 ? -13.406 8.437 -4.977 1.00 92.88 266 ARG A C 1
ATOM 2037 O O . ARG A 1 266 ? -12.956 8.816 -6.057 1.00 92.88 266 ARG A O 1
ATOM 2044 N N . ARG A 1 267 ? -14.187 7.361 -4.864 1.00 90.94 267 ARG A N 1
ATOM 2045 C CA . ARG A 1 267 ? -14.767 6.627 -5.992 1.00 90.94 267 ARG A CA 1
ATOM 2046 C C . ARG A 1 267 ? -16.211 6.270 -5.683 1.00 90.94 267 ARG A C 1
ATOM 2048 O O . ARG A 1 267 ? -16.621 6.227 -4.528 1.00 90.94 267 ARG A O 1
ATOM 2055 N N . GLU A 1 268 ? -16.981 5.992 -6.724 1.00 88.44 268 GLU A N 1
ATOM 2056 C CA . GLU A 1 268 ? -18.324 5.460 -6.536 1.00 88.44 268 GLU A CA 1
ATOM 2057 C C . GLU A 1 268 ? -18.255 4.071 -5.895 1.00 88.44 268 GLU A C 1
ATOM 2059 O O . GLU A 1 268 ? -17.512 3.190 -6.327 1.00 88.44 268 GLU A O 1
ATOM 2064 N N . GLY A 1 269 ? -19.039 3.891 -4.841 1.00 90.00 269 GLY A N 1
ATOM 2065 C CA . GLY A 1 269 ? -19.121 2.664 -4.070 1.00 90.00 269 GLY A CA 1
ATOM 2066 C C . GLY A 1 269 ? -20.193 2.804 -2.999 1.00 90.00 269 GLY A C 1
ATOM 2067 O O . GLY A 1 269 ? -20.701 3.899 -2.741 1.00 90.00 269 GLY A O 1
ATOM 2068 N N . LYS A 1 270 ? -20.593 1.687 -2.396 1.00 93.81 270 LYS A N 1
ATOM 2069 C CA . LYS A 1 270 ? -21.657 1.678 -1.393 1.00 93.81 270 LYS A CA 1
ATOM 2070 C C . LYS A 1 270 ? -21.414 0.590 -0.361 1.00 93.81 270 LYS A C 1
ATOM 2072 O O . LYS A 1 270 ? -20.850 -0.456 -0.665 1.00 93.81 270 LYS A O 1
ATOM 2077 N N . THR A 1 271 ? -21.886 0.837 0.852 1.00 95.81 271 THR A N 1
ATOM 2078 C CA . THR A 1 271 ? -21.992 -0.167 1.907 1.00 95.81 271 THR A CA 1
ATOM 2079 C C . THR A 1 271 ? -23.426 -0.694 1.982 1.00 95.81 271 THR A C 1
ATOM 2081 O O . THR A 1 271 ? -24.394 0.034 1.752 1.00 95.81 271 THR A O 1
ATOM 2084 N N . ALA A 1 272 ? -23.573 -1.977 2.290 1.00 94.19 272 ALA A N 1
ATOM 2085 C CA . ALA A 1 272 ? -24.861 -2.613 2.533 1.00 94.19 272 ALA A CA 1
ATOM 2086 C C . ALA A 1 272 ? -24.701 -3.656 3.643 1.00 94.19 272 ALA A C 1
ATOM 2088 O O . ALA A 1 272 ? -23.626 -4.233 3.798 1.00 94.19 272 ALA A O 1
ATOM 2089 N N . GLY A 1 273 ? -25.766 -3.875 4.410 1.00 89.69 273 GLY A N 1
ATOM 2090 C CA . GLY A 1 273 ? -25.826 -4.855 5.492 1.00 89.69 273 GLY A CA 1
ATOM 2091 C C . GLY A 1 273 ? -27.241 -5.407 5.628 1.00 89.69 273 GLY A C 1
ATOM 2092 O O . GLY A 1 273 ? -28.168 -4.882 5.004 1.00 89.69 273 GLY A O 1
ATOM 2093 N N . PHE A 1 274 ? -27.381 -6.467 6.416 1.00 83.94 274 PHE A N 1
ATOM 2094 C CA . PHE A 1 274 ? -28.634 -7.165 6.687 1.00 83.94 274 PHE A CA 1
ATOM 2095 C C . PHE A 1 274 ? -28.670 -7.647 8.137 1.00 83.94 274 PHE A C 1
ATOM 2097 O O . PHE A 1 274 ? -27.574 -7.820 8.721 1.00 83.94 274 PHE A O 1
#

pLDDT: mean 93.52, std 6.19, range [66.62, 98.69]

Mean predicted aligned error: 4.13 Å

Nearest PDB structures (foldseek):
  6xpc-assembly1_B  TM=9.785E-01  e=4.837E-24  Homo sapiens
  7lbc-assembly1_B  TM=9.694E-01  e=5.787E-22  Homo sapiens
  2dbu-assembly1_B  TM=9.215E-01  e=3.073E-18  Escherichia coli K-12
  2qmc-assembly1_B  TM=9.088E-01  e=1.363E-16  Helicobacter pylori
  3fnm-assembly2_D  TM=9.010E-01  e=1.722E-16  Helicobacter pylori

Organism: Apis cerana (NCBI:txid7461)

Secondary structure (DSSP, 8-state):
-GGGBTTBS-SSHHHHHHHHHHHHHHHHHHHTT---TTTS--HHHHHHHH-HHHHHHHHTT--SS-----GGGGT-SSBPPP---EEEEEEE-TTS-EEEEEEE-SSTTTTS-B-TTT-PBPP-GGGGSBPTT---TTSPPBPGGGB--TTPPP------EEEE-TT--EEEEEEEESTTHHHHHHHHHHHHHHHS---HHHHHHSPPEE--SSSS-EEE-TT--HHHHHHHHHTT--EEE--S---EEEEEEEETTEEEEEE-TTSS------